Protein AF-A0A0S7ZHI6-F1 (afdb_monomer_lite)

Foldseek 3Di:
DDPVVVVVVVLVVLVVVVCVQLQVLQVQLKAWDPCVVVVVVVVVVVVCVVVVPPPPVRDDPPDPPDDDPPPAPKDKTKIWGWDDDPNDIDIDIFIWIARPVLLATDPVRGDCPLQNNPPPPPVVVCCVCPPPVNCVVCVVVVVVVVVVQVVVCVVLLFHSSLVSNLVSCVVVDDPVVSVSSSSRRNSHSVVLVVLQDDDDLVRLLVVAQAWEKEKEWEPDPVLCVPPVQNPWTKIKIFTDPPPDTQKIWIDTDQPWTWIDGRNDIDTDPSRVVSVPHHNHYDYDYDDPPPPPDDDDDD

Radius of gyration: 25.83 Å; chains: 1; bounding box: 66×53×63 Å

pLDDT: mean 74.52, std 17.71, range [29.28, 96.75]

Secondary structure (DSSP, 8-state):
--HHHHHHHHHHHHHHHHHHHH-HHHHTT-EE-TTHHHHHHHHHHHHHHHHHTS-GGGS--------------EEEEEEEEEEEETTEEEEEEEEEEEETTTTEEETTTS-GGGGTS-----HHHHHHHHSHHHHHHHHHHHHHHHHHHHHHHHHHTS-HHHHHHHHHHGGGS-HHHHHHHHHHHHHHHHHHHHHT----HHHHHHHHTTSEEEEEEE--TTGGG-TTSTT---EEEEEEETTEEEEEEEE-TTS-EEEEETTEEEETHHHHHHHT--SEEEEEEE------------

Structure (mmCIF, N/CA/C/O backbone):
data_AF-A0A0S7ZHI6-F1
#
_entry.id   AF-A0A0S7ZHI6-F1
#
loop_
_atom_site.group_PDB
_atom_site.id
_atom_site.type_symbol
_atom_site.label_atom_id
_atom_site.label_alt_id
_atom_site.label_comp_id
_atom_site.label_asym_id
_atom_site.label_entity_id
_atom_site.label_seq_id
_atom_site.pdbx_PDB_ins_code
_atom_site.Cartn_x
_atom_site.Cartn_y
_atom_site.Cartn_z
_atom_site.occupancy
_atom_site.B_iso_or_equiv
_atom_site.auth_seq_id
_atom_site.auth_comp_id
_atom_site.auth_asym_id
_atom_site.auth_atom_id
_atom_site.pdbx_PDB_model_num
ATOM 1 N N . MET A 1 1 ? 14.764 36.271 24.221 1.00 55.31 1 MET A N 1
ATOM 2 C CA . MET A 1 1 ? 15.182 34.875 23.950 1.00 55.31 1 MET A CA 1
ATOM 3 C C . MET A 1 1 ? 16.578 34.912 23.340 1.00 55.31 1 MET A C 1
ATOM 5 O O . MET A 1 1 ? 16.740 35.562 22.311 1.00 55.31 1 MET A O 1
ATOM 9 N N . SER A 1 2 ? 17.581 34.323 23.998 1.00 70.06 2 SER A N 1
ATOM 10 C CA . SER A 1 2 ? 18.986 34.401 23.557 1.00 70.06 2 SER A CA 1
ATOM 11 C C . SER A 1 2 ? 19.223 33.617 22.256 1.00 70.06 2 SER A C 1
ATOM 13 O O . SER A 1 2 ? 18.450 32.722 21.909 1.00 70.06 2 SER A O 1
ATOM 15 N N . PHE A 1 3 ? 20.290 33.941 21.522 1.00 59.12 3 PHE A N 1
ATOM 16 C CA . PHE A 1 3 ? 20.676 33.250 20.281 1.00 59.12 3 PHE A CA 1
ATOM 17 C C . PHE A 1 3 ? 20.813 31.726 20.478 1.00 59.12 3 PHE A C 1
ATOM 19 O O . PHE A 1 3 ? 20.268 30.939 19.705 1.00 59.12 3 PHE A O 1
ATOM 26 N N . TRP A 1 4 ? 21.403 31.306 21.600 1.00 51.69 4 TRP A N 1
ATOM 27 C CA . TRP A 1 4 ? 21.540 29.899 21.988 1.00 51.69 4 TRP A CA 1
ATOM 28 C C . TRP A 1 4 ? 20.204 29.209 22.299 1.00 51.69 4 TRP A C 1
ATOM 30 O O . TRP A 1 4 ? 20.010 28.044 21.950 1.00 51.69 4 TRP A O 1
ATOM 40 N N . GLN A 1 5 ? 19.234 29.931 22.873 1.00 53.78 5 GLN A N 1
ATOM 41 C CA . GLN A 1 5 ? 17.878 29.405 23.069 1.00 53.78 5 GLN A CA 1
ATOM 42 C C . GLN A 1 5 ? 17.160 29.160 21.734 1.00 53.78 5 GLN A C 1
ATOM 44 O O . GLN A 1 5 ? 16.393 28.206 21.636 1.00 53.78 5 GLN A O 1
ATOM 49 N N . LYS A 1 6 ? 17.417 29.971 20.696 1.00 52.69 6 LYS A N 1
ATOM 50 C CA . LYS A 1 6 ? 16.854 29.756 19.350 1.00 52.69 6 LYS A CA 1
ATOM 51 C C . LYS A 1 6 ? 17.445 28.506 18.688 1.00 52.69 6 LYS A C 1
ATOM 53 O O . LYS A 1 6 ? 16.687 27.702 18.153 1.00 52.69 6 LYS A O 1
ATOM 58 N N . ILE A 1 7 ? 18.757 28.289 18.810 1.00 59.84 7 ILE A N 1
ATOM 59 C CA . ILE A 1 7 ? 19.445 27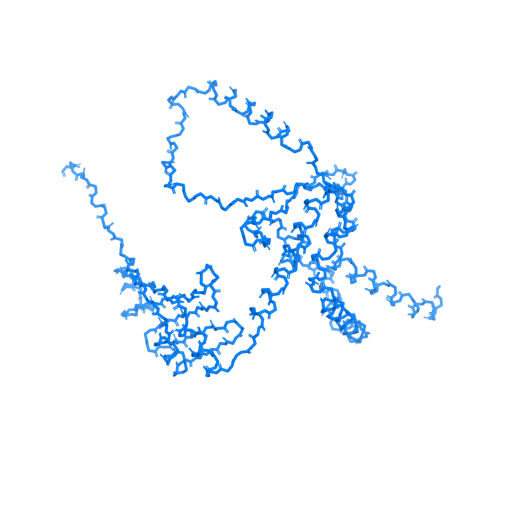.092 18.286 1.00 59.84 7 ILE A CA 1
ATOM 60 C C . ILE A 1 7 ? 18.926 25.807 18.948 1.00 59.84 7 ILE A C 1
ATOM 62 O O . ILE A 1 7 ? 18.650 24.833 18.256 1.00 59.84 7 ILE A O 1
ATOM 66 N N . LEU A 1 8 ? 18.701 25.806 20.266 1.00 58.75 8 LEU A N 1
ATOM 67 C CA . LEU A 1 8 ? 18.144 24.649 20.985 1.00 58.75 8 LEU A CA 1
ATOM 68 C C . LEU A 1 8 ? 16.646 24.410 20.707 1.00 58.75 8 LEU A C 1
ATOM 70 O O . LEU A 1 8 ? 16.141 23.302 20.907 1.00 58.75 8 LEU A O 1
ATOM 74 N N . PHE A 1 9 ? 15.917 25.431 20.248 1.00 61.00 9 PHE A N 1
ATOM 75 C CA . PHE A 1 9 ? 14.487 25.336 19.942 1.00 61.00 9 PHE A CA 1
ATOM 76 C C . PHE A 1 9 ? 14.216 24.751 18.550 1.00 61.00 9 PHE A C 1
ATOM 78 O O . PHE A 1 9 ? 13.230 24.036 18.366 1.00 61.00 9 PHE A O 1
ATOM 85 N N . ILE A 1 10 ? 15.115 24.989 17.590 1.00 62.41 10 ILE A N 1
ATOM 86 C CA . ILE A 1 10 ? 14.998 24.520 16.202 1.00 62.41 10 ILE A CA 1
ATOM 87 C C . ILE A 1 10 ? 14.842 22.984 16.120 1.00 62.41 10 ILE A C 1
ATOM 89 O O . ILE A 1 10 ? 13.844 22.541 15.550 1.00 62.41 10 ILE A O 1
ATOM 93 N N . PRO A 1 11 ? 15.681 22.142 16.764 1.00 62.28 11 PRO A N 1
ATOM 94 C CA . PRO A 1 11 ? 15.499 20.686 16.769 1.00 62.28 11 PRO A CA 1
ATOM 95 C C . PRO A 1 11 ? 14.146 20.231 17.325 1.00 62.28 11 PRO A C 1
ATOM 97 O O . PRO A 1 11 ? 13.531 19.312 16.785 1.00 62.28 11 PRO A O 1
ATOM 100 N N . ARG A 1 12 ? 13.641 20.888 18.377 1.00 62.94 12 ARG A N 1
ATOM 101 C CA . ARG A 1 12 ? 12.320 20.585 18.956 1.00 62.94 12 ARG A CA 1
ATOM 102 C C . ARG A 1 12 ? 11.182 20.927 18.001 1.00 62.94 12 ARG A C 1
ATOM 104 O O . ARG A 1 12 ? 10.218 20.169 17.918 1.00 62.94 12 ARG A O 1
ATOM 111 N N . LEU A 1 13 ? 11.298 22.036 17.277 1.00 63.06 13 LEU A N 1
ATOM 112 C CA . LEU A 1 13 ? 10.302 22.487 16.307 1.00 63.06 13 LEU A CA 1
ATOM 113 C C . LEU A 1 13 ? 10.275 21.567 15.078 1.00 63.06 13 LEU A C 1
ATOM 115 O O . LEU A 1 13 ? 9.202 21.145 14.651 1.00 63.06 13 LEU A O 1
ATOM 119 N N . ILE A 1 14 ? 11.450 21.151 14.597 1.00 62.66 14 ILE A N 1
ATOM 120 C CA . ILE A 1 14 ? 11.610 20.166 13.517 1.00 62.66 14 ILE A CA 1
ATOM 121 C C . ILE A 1 14 ? 11.033 18.817 13.927 1.00 62.66 14 ILE A C 1
ATOM 123 O O . ILE A 1 14 ? 10.229 18.241 13.201 1.00 62.66 14 ILE A O 1
ATOM 127 N N . TRP A 1 15 ? 11.389 18.323 15.114 1.00 62.75 15 TRP A N 1
ATOM 128 C CA . TRP A 1 15 ? 10.842 17.078 15.646 1.00 62.75 15 TRP A CA 1
ATOM 129 C C . TRP A 1 15 ? 9.317 17.170 15.774 1.00 62.75 15 TRP A C 1
ATOM 131 O O . TRP A 1 15 ? 8.593 16.273 15.347 1.00 62.75 15 TRP A O 1
ATOM 141 N N . GLY A 1 16 ? 8.807 18.301 16.270 1.00 59.12 16 GLY A N 1
ATOM 142 C CA . GLY A 1 16 ? 7.381 18.614 16.314 1.00 59.12 16 GLY A CA 1
ATOM 143 C C . GLY A 1 16 ? 6.702 18.579 14.940 1.00 59.12 16 GLY A C 1
ATOM 144 O O . GLY A 1 16 ? 5.599 18.037 14.845 1.00 59.12 16 GLY A O 1
ATOM 145 N N . GLY A 1 17 ? 7.361 19.093 13.898 1.00 60.22 17 GLY A N 1
ATOM 146 C CA . GLY A 1 17 ? 6.918 19.072 12.499 1.00 60.22 17 GLY A CA 1
ATOM 147 C C . GLY A 1 17 ? 6.936 17.678 11.870 1.00 60.22 17 GLY A C 1
ATOM 148 O O . GLY A 1 17 ? 5.952 17.244 11.280 1.00 60.22 17 GLY A O 1
ATOM 149 N N . ILE A 1 18 ? 8.006 16.917 12.078 1.00 62.28 18 ILE A N 1
ATOM 150 C CA . ILE A 1 18 ? 8.127 15.537 11.591 1.00 62.28 18 ILE A CA 1
ATOM 151 C C . ILE A 1 18 ? 7.045 14.653 12.219 1.00 62.28 18 ILE A C 1
ATOM 153 O O . ILE A 1 18 ? 6.398 13.877 11.524 1.00 62.28 18 ILE A O 1
ATOM 157 N N . HIS A 1 19 ? 6.755 14.826 13.510 1.00 60.44 19 HIS A N 1
ATOM 158 C CA . HIS A 1 19 ? 5.651 14.123 14.174 1.00 60.44 19 HIS A CA 1
ATOM 159 C C . HIS A 1 19 ? 4.258 14.602 13.743 1.00 60.44 19 HIS A C 1
ATOM 161 O O . HIS A 1 19 ? 3.295 13.871 13.954 1.00 60.44 19 HIS A O 1
ATOM 167 N N . LEU A 1 20 ? 4.107 15.813 13.188 1.00 57.88 20 LEU A N 1
ATOM 168 C CA . LEU A 1 20 ? 2.847 16.236 12.549 1.00 57.88 20 LEU A CA 1
ATOM 169 C C . LEU A 1 20 ? 2.616 15.472 11.245 1.00 57.88 20 LEU A C 1
ATOM 171 O O . LEU A 1 20 ? 1.476 15.170 10.912 1.00 57.88 20 LEU A O 1
ATOM 175 N N . TRP A 1 21 ? 3.699 15.157 10.538 1.00 59.25 21 TRP A N 1
ATOM 176 C CA . TRP A 1 21 ? 3.658 14.497 9.240 1.00 59.25 21 TRP A CA 1
ATOM 177 C C . TRP A 1 21 ? 3.576 12.970 9.360 1.00 59.25 21 TRP A C 1
ATOM 179 O O . TRP A 1 21 ? 2.796 12.327 8.668 1.00 59.25 21 TRP A O 1
ATOM 189 N N . VAL A 1 22 ? 4.327 12.385 10.297 1.00 58.28 22 VAL A N 1
ATOM 190 C CA . VAL A 1 22 ? 4.407 10.930 10.498 1.00 58.28 22 VAL A CA 1
ATOM 191 C C . VAL A 1 22 ? 3.284 10.386 11.389 1.00 58.28 22 VAL A C 1
ATOM 193 O O . VAL A 1 22 ? 2.819 9.271 11.165 1.00 58.28 22 VAL A O 1
ATOM 196 N N . ASP A 1 23 ? 2.836 11.160 12.383 1.00 63.19 23 ASP A N 1
ATOM 197 C CA . ASP A 1 23 ? 1.967 10.690 13.473 1.00 63.19 23 ASP A CA 1
ATOM 198 C C . ASP A 1 23 ? 0.548 11.342 13.531 1.00 63.19 23 ASP A C 1
ATOM 200 O O . ASP A 1 23 ? 0.028 11.524 14.643 1.00 63.19 23 ASP A O 1
ATOM 204 N N . PRO A 1 24 ? -0.138 11.703 12.410 1.00 63.91 24 PRO A N 1
ATOM 205 C CA . PRO A 1 24 ? -1.510 12.223 12.482 1.00 63.91 24 PRO A CA 1
ATOM 206 C C . PRO A 1 24 ? -2.468 11.332 13.298 1.00 63.91 24 PRO A C 1
ATOM 208 O O . PRO A 1 24 ? -3.132 11.866 14.191 1.00 63.91 24 PRO A O 1
ATOM 211 N N . PRO A 1 25 ? -2.499 9.991 13.121 1.00 61.28 25 PRO A N 1
ATOM 212 C CA . PRO A 1 25 ? -3.401 9.109 13.871 1.00 61.28 25 PRO A CA 1
ATOM 213 C C . PRO A 1 25 ? -3.260 9.224 15.397 1.00 61.28 25 PRO A C 1
ATOM 215 O O . PRO A 1 25 ? -4.249 9.245 16.134 1.00 61.28 25 PRO A O 1
ATOM 218 N N . ARG A 1 26 ? -2.023 9.355 15.891 1.00 59.94 26 ARG A N 1
ATOM 219 C CA . ARG A 1 26 ? -1.733 9.451 17.326 1.00 59.94 26 ARG A CA 1
ATOM 220 C C . ARG A 1 26 ? -2.093 10.821 17.899 1.00 59.94 26 ARG A C 1
ATOM 222 O O . ARG A 1 26 ? -2.535 10.911 19.045 1.00 59.94 26 ARG A O 1
ATOM 229 N N . ARG A 1 27 ? -1.928 11.890 17.115 1.00 66.69 27 ARG A N 1
ATOM 230 C CA . ARG A 1 27 ? -2.265 13.264 17.528 1.00 66.69 27 ARG A CA 1
ATOM 231 C C . ARG A 1 27 ? -3.760 13.538 17.502 1.00 66.69 27 ARG A C 1
ATOM 233 O O . ARG A 1 27 ? -4.258 14.238 18.380 1.00 66.69 27 ARG A O 1
ATOM 240 N N . LEU A 1 28 ? -4.467 12.953 16.541 1.00 71.44 28 LEU A N 1
ATOM 241 C CA . LEU A 1 28 ? -5.911 13.115 16.380 1.00 71.44 28 LEU A CA 1
ATOM 242 C C . LEU A 1 28 ? -6.720 12.349 17.439 1.00 71.44 28 LEU A C 1
ATOM 244 O O . LEU A 1 28 ? -7.937 12.502 17.493 1.00 71.44 28 LEU A O 1
ATOM 248 N N . ARG A 1 29 ? -6.052 11.585 18.323 1.00 76.38 29 ARG A N 1
ATOM 249 C CA . ARG A 1 29 ? -6.675 10.795 19.400 1.00 76.38 29 ARG A CA 1
ATOM 250 C C . ARG A 1 29 ? -7.825 9.944 18.860 1.00 76.38 29 ARG A C 1
ATOM 252 O O . ARG A 1 29 ? -8.939 10.012 19.380 1.00 76.38 29 ARG A O 1
ATOM 259 N N . LEU A 1 30 ? -7.536 9.182 17.803 1.00 83.38 30 LEU A N 1
ATOM 260 C CA . LEU A 1 30 ? -8.514 8.300 17.175 1.00 83.38 30 LEU A CA 1
ATOM 261 C C . LEU A 1 30 ? -9.156 7.381 18.214 1.00 83.38 30 LEU A C 1
ATOM 263 O O . LEU A 1 30 ? -8.470 6.807 19.067 1.00 83.38 30 LEU A O 1
ATOM 267 N N . LYS A 1 31 ? -10.477 7.250 18.126 1.00 87.50 31 LYS A N 1
ATOM 268 C CA . LYS A 1 31 ? -11.267 6.367 18.976 1.00 87.50 31 LYS A CA 1
ATOM 269 C C . LYS A 1 31 ? -11.971 5.314 18.147 1.00 87.50 31 LYS A C 1
ATOM 271 O O . LYS A 1 31 ? -12.582 5.671 17.147 1.00 87.50 31 LYS A O 1
ATOM 276 N N . VAL A 1 32 ? -11.905 4.059 18.579 1.00 86.25 32 VAL A N 1
ATOM 277 C CA . VAL A 1 32 ? -12.695 2.985 17.966 1.00 86.25 32 VAL A CA 1
ATOM 278 C C . VAL A 1 32 ? -14.168 3.233 18.262 1.00 86.25 32 VAL A C 1
ATOM 280 O O . VAL A 1 32 ? -14.548 3.587 19.379 1.00 86.25 32 VAL A O 1
ATOM 283 N N . ASP A 1 33 ? -14.991 3.102 17.234 1.00 87.44 33 ASP A N 1
ATOM 284 C CA . ASP A 1 33 ? -16.422 3.324 17.312 1.00 87.44 33 ASP A CA 1
ATOM 285 C C . ASP A 1 33 ? -17.180 2.009 17.460 1.00 87.44 33 ASP A C 1
ATOM 287 O O . ASP A 1 33 ? -17.609 1.398 16.484 1.00 87.44 33 ASP A O 1
ATOM 291 N N . HIS A 1 34 ? -17.348 1.573 18.705 1.00 84.06 34 HIS A N 1
ATOM 292 C CA . HIS A 1 34 ? -18.025 0.312 19.018 1.00 84.06 34 HIS A CA 1
ATOM 293 C C . HIS A 1 34 ? -19.534 0.329 18.731 1.00 84.06 34 HIS A C 1
ATOM 295 O O . HIS A 1 34 ? -20.149 -0.728 18.625 1.00 84.06 34 HIS A O 1
ATOM 301 N N . ASP A 1 35 ? -20.133 1.513 18.591 1.00 83.56 35 ASP A N 1
ATOM 302 C CA . ASP A 1 35 ? -21.566 1.671 18.328 1.00 83.56 35 ASP A CA 1
ATOM 303 C C . ASP A 1 35 ? -21.862 1.979 16.856 1.00 83.56 35 ASP A C 1
ATOM 305 O O . ASP A 1 35 ? -23.008 2.282 16.511 1.00 83.56 35 ASP A O 1
ATOM 309 N N . TRP A 1 36 ? -20.849 1.920 15.984 1.00 81.88 36 TRP A N 1
ATOM 310 C CA . TRP A 1 36 ? -21.008 2.221 14.565 1.00 81.88 36 TRP A CA 1
ATOM 311 C C . TRP A 1 36 ? -22.098 1.367 13.919 1.00 81.88 36 TRP A C 1
ATOM 313 O O . TRP A 1 36 ? -23.045 1.914 13.356 1.00 81.88 36 TRP A O 1
ATOM 323 N N . ASP A 1 37 ? -22.028 0.047 14.089 1.00 76.19 37 ASP A N 1
ATOM 324 C CA . ASP A 1 37 ? -22.982 -0.884 13.481 1.00 76.19 37 ASP A CA 1
ATOM 325 C C . ASP A 1 37 ? -24.409 -0.650 13.987 1.00 76.19 37 ASP A C 1
ATOM 327 O O . ASP A 1 37 ? -25.361 -0.650 13.207 1.00 76.19 37 ASP A O 1
ATOM 331 N N . LYS A 1 38 ? -24.565 -0.347 15.283 1.00 82.75 38 LYS A N 1
ATOM 332 C CA . LYS A 1 38 ? -25.871 -0.022 15.875 1.00 82.75 38 LYS A CA 1
ATOM 333 C C . LYS A 1 38 ? -26.456 1.262 15.295 1.00 82.75 38 LYS A C 1
ATOM 335 O O . LYS A 1 38 ? -27.664 1.330 15.079 1.00 82.75 38 LYS A O 1
ATOM 340 N N . ARG A 1 39 ? -25.634 2.292 15.068 1.00 81.94 39 ARG A N 1
ATOM 341 C CA . ARG A 1 39 ? -26.103 3.550 14.468 1.00 81.94 39 ARG A CA 1
ATOM 342 C C . ARG A 1 39 ? -26.423 3.381 12.992 1.00 81.94 39 ARG A C 1
ATOM 344 O O . ARG A 1 39 ? -27.505 3.781 12.585 1.00 81.94 39 ARG A O 1
ATOM 351 N N . ARG A 1 40 ? -25.564 2.698 12.236 1.00 79.44 40 ARG A N 1
ATOM 352 C CA . ARG A 1 40 ? -25.804 2.399 10.821 1.00 79.44 40 ARG A CA 1
ATOM 353 C C . ARG A 1 40 ? -27.098 1.609 10.621 1.00 79.44 40 ARG A C 1
ATOM 355 O O . ARG A 1 40 ? -27.877 1.941 9.739 1.00 79.44 40 ARG A O 1
ATOM 362 N N . ALA A 1 41 ? -27.362 0.616 11.472 1.00 76.38 41 ALA A N 1
ATOM 363 C CA . ALA A 1 41 ? -28.608 -0.147 11.433 1.00 76.38 41 ALA A CA 1
ATOM 364 C C . ALA A 1 41 ? -29.844 0.732 11.697 1.00 76.38 41 ALA A C 1
ATOM 366 O O . ALA A 1 41 ? -30.867 0.569 11.037 1.00 76.38 41 ALA A O 1
ATOM 367 N N . ARG A 1 42 ? -29.753 1.691 12.631 1.00 82.94 42 ARG A N 1
ATOM 368 C CA . ARG A 1 42 ? -30.835 2.656 12.894 1.00 82.94 42 ARG A CA 1
ATOM 369 C C . ARG A 1 42 ? -31.056 3.597 11.714 1.00 82.94 42 ARG A C 1
ATOM 371 O O . ARG A 1 42 ? -32.194 3.753 11.294 1.00 82.94 42 ARG A O 1
ATOM 378 N N . GLU A 1 43 ? -29.987 4.172 11.170 1.00 79.19 43 GLU A N 1
ATOM 379 C CA . GLU A 1 43 ? -30.044 5.070 10.010 1.00 79.19 43 GLU A CA 1
ATOM 380 C C . GLU A 1 43 ? -30.609 4.361 8.778 1.00 79.19 43 GLU A C 1
ATOM 382 O O . GLU A 1 43 ? -31.429 4.923 8.060 1.00 79.19 43 GLU A O 1
ATOM 387 N N . GLN A 1 44 ? -30.218 3.105 8.551 1.00 77.12 44 GLN A N 1
ATOM 388 C CA . GLN A 1 44 ? -30.741 2.311 7.448 1.00 77.12 44 GLN A CA 1
ATOM 389 C C . GLN A 1 44 ? -32.226 1.981 7.646 1.00 77.12 44 GLN A C 1
ATOM 391 O O . GLN A 1 44 ? -33.010 2.184 6.724 1.00 77.12 44 GLN A O 1
ATOM 396 N N . ALA A 1 45 ? -32.639 1.572 8.849 1.00 78.06 45 ALA A N 1
ATOM 397 C CA . ALA A 1 45 ? -34.051 1.347 9.161 1.00 78.06 45 ALA A CA 1
ATOM 398 C C . ALA A 1 45 ? -34.892 2.633 9.034 1.00 78.06 45 ALA A C 1
ATOM 400 O O . ALA A 1 45 ? -36.052 2.589 8.628 1.00 78.06 45 ALA A O 1
ATOM 401 N N . GLU A 1 46 ? -34.322 3.792 9.365 1.00 78.88 46 GLU A N 1
ATOM 402 C CA . GLU A 1 46 ? -34.966 5.095 9.192 1.00 78.88 46 GLU A CA 1
ATOM 403 C C . GLU A 1 46 ? -35.0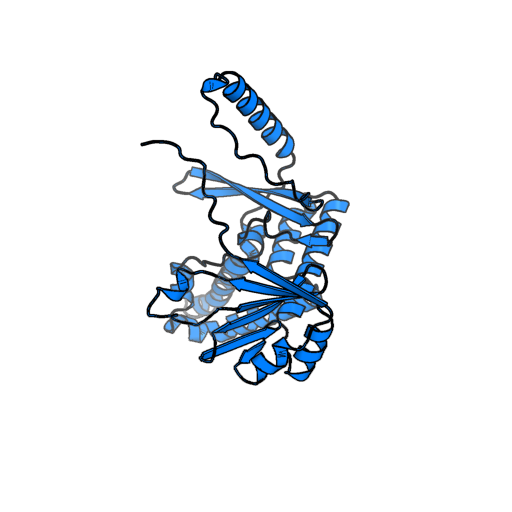69 5.484 7.710 1.00 78.88 46 GLU A C 1
ATOM 405 O O . GLU A 1 46 ? -36.149 5.856 7.255 1.00 78.88 46 GLU A O 1
ATOM 410 N N . MET A 1 47 ? -34.005 5.302 6.921 1.00 71.62 47 MET A N 1
ATOM 411 C CA . MET A 1 47 ? -34.049 5.495 5.467 1.00 71.62 47 MET A CA 1
ATOM 412 C C . MET A 1 47 ? -35.041 4.549 4.790 1.00 71.62 47 MET A C 1
ATOM 414 O O . MET A 1 47 ? -35.751 4.971 3.881 1.00 71.62 47 MET A O 1
ATOM 418 N N . GLU A 1 48 ? -35.129 3.292 5.220 1.00 75.75 48 GLU A N 1
ATOM 419 C CA . GLU A 1 48 ? -36.103 2.318 4.717 1.00 75.75 48 GLU A CA 1
ATOM 420 C C . GLU A 1 48 ? -37.540 2.721 5.069 1.00 75.75 48 GLU A C 1
ATOM 422 O O . GLU A 1 48 ? -38.434 2.584 4.235 1.00 75.75 48 GLU A O 1
ATOM 427 N N . ARG A 1 49 ? -37.777 3.311 6.249 1.00 74.44 49 ARG A N 1
ATOM 428 C CA . ARG A 1 49 ? -39.078 3.910 6.593 1.00 74.44 49 ARG A CA 1
ATOM 429 C C . ARG A 1 49 ? -39.408 5.109 5.702 1.00 74.44 49 ARG A C 1
ATOM 431 O O . ARG A 1 49 ? -40.520 5.186 5.189 1.00 74.44 49 ARG A O 1
ATOM 438 N N . VAL A 1 50 ? -38.448 6.008 5.479 1.00 70.38 50 VAL A N 1
ATOM 439 C CA . VAL A 1 50 ? -38.623 7.215 4.647 1.00 70.38 50 VAL A CA 1
ATOM 440 C C . VAL A 1 50 ? -38.768 6.876 3.159 1.00 70.38 50 VAL A C 1
ATOM 442 O O . VAL A 1 50 ? -39.521 7.521 2.443 1.00 70.38 50 VAL A O 1
ATOM 445 N N . THR A 1 51 ? -38.084 5.850 2.657 1.00 60.47 51 THR A N 1
ATOM 446 C CA . THR A 1 51 ? -38.242 5.380 1.268 1.00 60.47 51 THR A CA 1
ATOM 447 C C . THR A 1 51 ? -39.464 4.475 1.103 1.00 60.47 51 THR A C 1
ATOM 449 O O . THR A 1 51 ? -40.064 4.433 0.026 1.00 60.47 51 THR A O 1
ATOM 452 N N . GLY A 1 52 ? -39.886 3.796 2.171 1.00 59.06 52 GLY A N 1
ATOM 453 C CA . GLY A 1 52 ? -41.133 3.041 2.276 1.00 59.06 52 GLY A CA 1
ATOM 454 C C . GLY A 1 52 ? -42.384 3.892 2.049 1.00 59.06 52 GLY A C 1
ATOM 455 O O . GLY A 1 52 ? -43.345 3.394 1.468 1.00 59.06 52 GLY A O 1
ATOM 456 N N . THR A 1 53 ? -42.347 5.176 2.415 1.00 58.53 53 THR A N 1
ATOM 457 C CA . THR A 1 53 ? -43.430 6.146 2.176 1.00 58.53 53 THR A CA 1
ATOM 458 C C . THR A 1 53 ? -43.401 6.779 0.780 1.00 58.53 53 THR A C 1
ATOM 460 O O . THR A 1 53 ? -44.367 7.435 0.393 1.00 58.53 53 THR A O 1
ATOM 463 N N . VAL A 1 54 ? -42.346 6.556 -0.016 1.00 56.72 54 VAL A N 1
ATOM 464 C CA . VAL A 1 54 ? -42.275 7.014 -1.413 1.00 56.72 54 VAL A CA 1
ATOM 465 C C . VAL A 1 54 ? -43.025 6.021 -2.314 1.00 56.72 54 VAL A C 1
ATOM 467 O O . VAL A 1 54 ? -42.646 4.839 -2.346 1.00 56.72 54 VAL A O 1
ATOM 470 N N . PRO A 1 55 ? -44.051 6.467 -3.075 1.00 57.72 55 PRO A N 1
ATOM 471 C CA . PRO A 1 55 ? -44.809 5.612 -3.981 1.00 57.72 55 PRO A CA 1
ATOM 472 C C . PRO A 1 55 ? -43.882 4.849 -4.926 1.00 57.72 55 PRO A C 1
ATOM 474 O O . PRO A 1 55 ? -42.912 5.401 -5.445 1.00 57.72 55 PRO A O 1
ATOM 477 N N . ARG A 1 56 ? -44.195 3.577 -5.192 1.00 57.94 56 ARG A N 1
ATOM 478 C CA . ARG A 1 56 ? -43.397 2.698 -6.068 1.00 57.94 56 ARG A CA 1
ATOM 479 C C . ARG A 1 56 ? -43.140 3.307 -7.458 1.00 57.94 56 ARG A C 1
ATOM 481 O O . ARG A 1 56 ? -42.096 3.038 -8.035 1.00 57.94 56 ARG A O 1
ATOM 488 N N . SER A 1 57 ? -44.057 4.147 -7.944 1.00 56.84 57 SER A N 1
ATOM 489 C CA . SER A 1 57 ? -43.976 4.894 -9.208 1.00 56.84 57 SER A CA 1
ATOM 490 C C . SER A 1 57 ? -42.988 6.070 -9.201 1.00 56.84 57 SER A C 1
ATOM 492 O O . SER A 1 57 ? -42.553 6.491 -10.265 1.00 56.84 57 SER A O 1
ATOM 494 N N . ALA A 1 58 ? -42.616 6.588 -8.026 1.00 56.62 58 ALA A N 1
ATOM 495 C CA . ALA A 1 58 ? -41.642 7.671 -7.856 1.00 56.62 58 ALA A CA 1
ATOM 496 C C . ALA A 1 58 ? -40.229 7.158 -7.517 1.00 56.62 58 ALA A C 1
ATOM 498 O O . ALA A 1 58 ? -39.288 7.942 -7.389 1.00 56.62 58 ALA A O 1
ATOM 499 N N . ARG A 1 59 ? -40.054 5.838 -7.365 1.00 53.19 59 ARG A N 1
ATOM 500 C CA . ARG A 1 59 ? -38.737 5.229 -7.160 1.00 53.19 59 ARG A CA 1
ATOM 501 C C . ARG A 1 59 ? -38.037 5.124 -8.508 1.00 53.19 59 ARG A C 1
ATOM 503 O O . ARG A 1 59 ? -38.520 4.433 -9.400 1.00 53.19 59 ARG A O 1
ATOM 510 N N . ALA A 1 60 ? -36.893 5.792 -8.646 1.00 52.94 60 ALA A N 1
ATOM 511 C CA . ALA A 1 60 ? -36.049 5.630 -9.822 1.00 52.94 60 ALA A CA 1
ATOM 512 C C . ALA A 1 60 ? -35.768 4.130 -10.038 1.00 52.94 60 ALA A C 1
ATOM 514 O O . ALA A 1 60 ? -35.417 3.449 -9.066 1.00 52.94 60 ALA A O 1
ATOM 515 N N . PRO A 1 61 ? -35.927 3.594 -11.263 1.00 54.38 61 PRO A N 1
ATOM 516 C CA . PRO A 1 61 ? -35.584 2.211 -11.544 1.00 54.38 61 PRO A CA 1
ATOM 517 C C . PRO A 1 61 ? -34.103 2.024 -11.220 1.00 54.38 61 PRO A C 1
ATOM 519 O O . PRO A 1 61 ? -33.222 2.577 -11.882 1.00 54.38 61 PRO A O 1
ATOM 522 N N . GLY A 1 62 ? -33.831 1.296 -10.137 1.00 48.88 62 GLY A N 1
ATOM 523 C CA . GLY A 1 62 ? -32.472 0.971 -9.742 1.00 48.88 62 GLY A CA 1
ATOM 524 C C . GLY A 1 62 ? -31.808 0.231 -10.893 1.00 48.88 62 GLY A C 1
ATOM 525 O O . GLY A 1 62 ? -32.366 -0.737 -11.410 1.00 48.88 62 GLY A O 1
ATOM 526 N N . ARG A 1 63 ? -30.624 0.691 -11.315 1.00 42.81 63 ARG A N 1
ATOM 527 C CA . ARG A 1 63 ? -29.765 -0.085 -12.218 1.00 42.81 63 ARG A CA 1
ATOM 528 C C . ARG A 1 63 ? -29.683 -1.500 -11.658 1.00 42.81 63 ARG A C 1
ATOM 530 O O . ARG A 1 63 ? -29.291 -1.653 -10.502 1.00 42.81 63 ARG A O 1
ATOM 537 N N . SER A 1 64 ? -30.043 -2.502 -12.465 1.00 43.19 64 SER A N 1
ATOM 538 C CA . SER A 1 64 ? -29.839 -3.907 -12.117 1.00 43.19 64 SER A CA 1
ATOM 539 C C . SER A 1 64 ? -28.407 -4.044 -11.614 1.00 43.19 64 SER A C 1
ATOM 541 O O . SER A 1 64 ? -27.465 -3.749 -12.361 1.00 43.19 64 SER A O 1
ATOM 543 N N . ALA A 1 65 ? -28.247 -4.386 -10.336 1.00 42.66 65 ALA A N 1
ATOM 544 C CA . ALA A 1 65 ? -26.935 -4.584 -9.756 1.00 42.66 65 ALA A CA 1
ATOM 545 C C . ALA A 1 65 ? -26.209 -5.596 -10.647 1.00 42.66 65 ALA A C 1
ATOM 547 O O . ALA A 1 65 ? -26.706 -6.704 -10.861 1.00 42.66 65 ALA A O 1
ATOM 548 N N . ARG A 1 66 ? -25.080 -5.187 -11.245 1.00 40.09 66 ARG A N 1
ATOM 549 C CA . ARG A 1 66 ? -24.172 -6.134 -11.904 1.00 40.09 66 ARG A CA 1
ATOM 550 C C . ARG A 1 66 ? -23.947 -7.289 -10.933 1.00 40.09 66 ARG A C 1
ATOM 552 O O . ARG A 1 66 ? -23.836 -7.026 -9.735 1.00 40.09 66 ARG A O 1
ATOM 559 N N . ALA A 1 67 ? -23.914 -8.517 -11.459 1.00 40.53 67 ALA A N 1
ATOM 560 C CA . ALA A 1 67 ? -23.663 -9.732 -10.690 1.00 40.53 67 ALA A CA 1
ATOM 561 C C . ALA A 1 67 ? -22.629 -9.439 -9.601 1.00 40.53 67 ALA A C 1
ATOM 563 O O . ALA A 1 67 ? -21.540 -8.943 -9.901 1.00 40.53 67 ALA A O 1
ATOM 564 N N . ALA A 1 68 ? -23.041 -9.622 -8.347 1.00 40.03 68 ALA A N 1
ATOM 565 C CA . ALA A 1 68 ? -22.249 -9.242 -7.197 1.00 40.03 68 ALA A CA 1
ATOM 566 C C . ALA A 1 68 ? -20.934 -10.024 -7.246 1.00 40.03 68 ALA A C 1
ATOM 568 O O . ALA A 1 68 ? -20.911 -11.216 -6.946 1.00 40.03 68 ALA A O 1
ATOM 569 N N . HIS A 1 69 ? -19.834 -9.363 -7.618 1.00 49.03 69 HIS A N 1
ATOM 570 C CA . HIS A 1 69 ? -18.548 -9.787 -7.091 1.00 49.03 69 HIS A CA 1
ATOM 571 C C . HIS A 1 69 ? -18.724 -9.764 -5.581 1.00 49.03 69 HIS A C 1
ATOM 573 O O . HIS A 1 69 ? -18.996 -8.703 -5.016 1.00 49.03 69 HIS A O 1
ATOM 579 N N . GLN A 1 70 ? -18.698 -10.945 -4.962 1.00 53.22 70 GLN A N 1
ATOM 580 C CA . GLN A 1 70 ? -18.710 -11.029 -3.515 1.00 53.22 70 GLN A CA 1
ATOM 581 C C . GLN A 1 70 ? -17.478 -10.248 -3.059 1.00 53.22 70 GLN A C 1
ATOM 583 O O . GLN A 1 70 ? -16.369 -10.606 -3.464 1.00 53.22 70 GLN A O 1
ATOM 588 N N . PRO A 1 71 ? -17.653 -9.124 -2.340 1.00 58.91 71 PRO A N 1
ATOM 589 C CA . PRO A 1 71 ? -16.504 -8.434 -1.792 1.00 58.91 71 PRO A CA 1
ATOM 590 C C . PRO A 1 71 ? -15.751 -9.434 -0.905 1.00 58.91 71 PRO A C 1
ATOM 592 O O . PRO A 1 71 ? -16.402 -10.289 -0.291 1.00 58.91 71 PRO A O 1
ATOM 595 N N . PRO A 1 72 ? -14.411 -9.358 -0.844 1.00 64.88 72 PRO A N 1
ATOM 596 C CA . PRO A 1 72 ? -13.642 -10.224 0.039 1.00 64.88 72 PRO A CA 1
ATOM 597 C C . PRO A 1 72 ? -14.191 -10.125 1.471 1.00 64.88 72 PRO A C 1
ATOM 599 O O . PRO A 1 72 ? -14.795 -9.109 1.836 1.00 64.88 72 PRO A O 1
ATOM 602 N N . PRO A 1 73 ? -14.024 -11.155 2.312 1.00 79.12 73 PRO A N 1
ATOM 603 C CA . PRO A 1 73 ? -14.444 -11.071 3.701 1.00 79.12 73 PRO A CA 1
ATOM 604 C C . PRO A 1 73 ? -13.621 -9.982 4.405 1.00 79.12 73 PRO A C 1
ATOM 606 O O . PRO A 1 73 ? -12.444 -10.161 4.714 1.00 79.12 73 PRO A O 1
ATOM 609 N N . LEU A 1 74 ? -14.243 -8.824 4.638 1.00 83.62 74 LEU A N 1
ATOM 610 C CA . LEU A 1 74 ? -13.597 -7.657 5.234 1.00 83.62 74 LEU A CA 1
ATOM 611 C C . LEU A 1 74 ? -13.928 -7.528 6.720 1.00 83.62 74 LEU A C 1
ATOM 613 O O . LEU A 1 74 ? -15.091 -7.542 7.129 1.00 83.62 74 LEU A O 1
ATOM 617 N N . LYS A 1 75 ? -12.903 -7.274 7.535 1.00 87.31 75 LYS A N 1
ATOM 618 C CA . LYS A 1 75 ? -13.062 -6.757 8.896 1.00 87.31 75 LYS A CA 1
ATOM 619 C C . LYS A 1 75 ? -12.894 -5.243 8.884 1.00 87.31 75 LYS A C 1
ATOM 621 O O . LYS A 1 75 ? -11.794 -4.736 8.672 1.00 87.31 75 LYS A O 1
ATOM 626 N N . HIS A 1 76 ? -13.976 -4.524 9.162 1.00 87.94 76 HIS A N 1
ATOM 627 C CA . HIS A 1 76 ? -13.946 -3.071 9.310 1.00 87.94 76 HIS A CA 1
ATOM 628 C C . HIS A 1 76 ? -13.717 -2.668 10.768 1.00 87.94 76 HIS A C 1
ATOM 630 O O . HIS A 1 76 ? -14.376 -3.154 11.686 1.00 87.94 76 HIS A O 1
ATOM 636 N N . VAL A 1 77 ? -12.791 -1.736 10.970 1.00 87.56 77 VAL A N 1
ATOM 637 C CA . VAL A 1 77 ? -12.581 -1.021 12.227 1.00 87.56 77 VAL A CA 1
ATOM 638 C C . VAL A 1 77 ? -12.943 0.437 11.984 1.00 87.56 77 VAL A C 1
ATOM 640 O O . VAL A 1 77 ? -12.220 1.164 11.298 1.00 87.56 77 VAL A O 1
ATOM 643 N N . HIS A 1 78 ? -14.074 0.862 12.540 1.00 88.81 78 HIS A N 1
ATOM 644 C CA . HIS A 1 78 ? -14.552 2.237 12.442 1.00 88.81 78 HIS A CA 1
ATOM 645 C C . HIS A 1 78 ? -13.898 3.108 13.509 1.00 88.81 78 HIS A C 1
ATOM 647 O O . HIS A 1 78 ? -13.794 2.726 14.676 1.00 88.81 78 HIS A O 1
ATOM 653 N N . LEU A 1 79 ? -13.429 4.276 13.091 1.00 87.06 79 LEU A N 1
ATOM 654 C CA . LEU A 1 79 ? -12.633 5.192 13.886 1.00 87.06 79 LEU A CA 1
ATOM 655 C C . LEU A 1 79 ? -13.228 6.596 13.815 1.00 87.06 79 LEU A C 1
ATOM 657 O O . LEU A 1 79 ? -13.552 7.099 12.743 1.00 87.06 79 LEU A O 1
ATOM 661 N N . ASN A 1 80 ? -13.265 7.274 14.955 1.00 84.94 80 ASN A N 1
ATOM 662 C CA . ASN A 1 80 ? -13.685 8.663 15.060 1.00 84.94 80 ASN A CA 1
ATOM 663 C C . ASN A 1 80 ? -12.542 9.535 15.541 1.00 84.94 80 ASN A C 1
ATOM 665 O O . ASN A 1 80 ? -11.776 9.148 16.430 1.00 84.94 80 ASN A O 1
ATOM 669 N N . HIS A 1 81 ? -12.509 10.772 15.063 1.00 81.00 81 HIS A N 1
ATOM 670 C CA . HIS A 1 81 ? -11.755 11.822 15.727 1.00 81.00 81 HIS A CA 1
ATOM 671 C C . HIS A 1 81 ? -12.536 13.128 15.796 1.00 81.00 81 HIS A C 1
ATOM 673 O O . HIS A 1 81 ? -13.454 13.388 15.018 1.00 81.00 81 HIS A O 1
ATOM 679 N N . TRP A 1 82 ? -12.149 13.954 16.765 1.00 77.06 82 TRP A N 1
ATOM 680 C CA . TRP A 1 82 ? -12.725 15.272 16.980 1.00 77.06 82 TRP A CA 1
ATOM 681 C C . TRP A 1 82 ? -11.694 16.337 16.637 1.00 77.06 82 TRP A C 1
ATOM 683 O O . TRP A 1 82 ? -10.593 16.334 17.188 1.00 77.06 82 TRP A O 1
ATOM 693 N N . TYR A 1 83 ? -12.065 17.281 15.781 1.00 74.50 83 TYR A N 1
ATOM 694 C CA . TYR A 1 83 ? -11.240 18.436 15.441 1.00 74.50 83 TYR A CA 1
ATOM 695 C C . TYR A 1 83 ? -12.013 19.73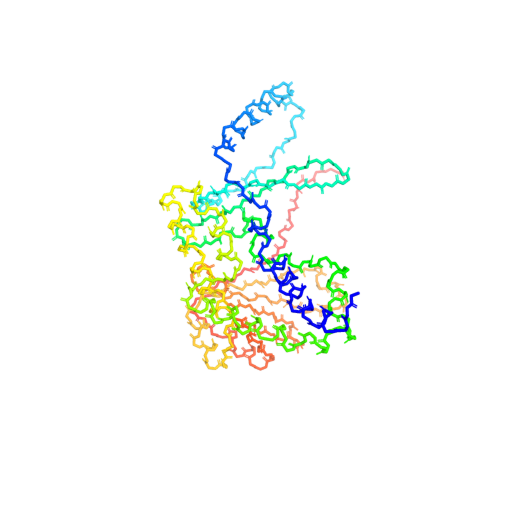2 15.681 1.00 74.50 83 TYR A C 1
ATOM 697 O O . TYR A 1 83 ? -13.242 19.747 15.722 1.00 74.50 83 TYR A O 1
ATOM 705 N N . ARG A 1 84 ? -11.298 20.839 15.900 1.00 71.81 84 ARG A N 1
ATOM 706 C CA . ARG A 1 84 ? -11.912 22.167 16.013 1.00 71.81 84 ARG A CA 1
ATOM 707 C C . ARG A 1 84 ? -11.709 22.933 14.712 1.00 71.81 84 ARG A C 1
ATOM 709 O O . ARG A 1 84 ? -10.578 23.049 14.252 1.00 71.81 84 ARG A O 1
ATOM 716 N N . ARG A 1 85 ? -12.782 23.492 14.153 1.00 68.31 85 ARG A N 1
ATOM 717 C CA . ARG A 1 85 ? -12.739 24.417 13.009 1.00 68.31 85 ARG A CA 1
ATOM 718 C C . ARG A 1 85 ? -13.624 25.614 13.340 1.00 68.31 85 ARG A C 1
ATOM 720 O O . ARG A 1 85 ? -14.776 25.433 13.715 1.00 68.31 85 ARG A O 1
ATOM 727 N N . GLY A 1 86 ? -13.065 26.825 13.290 1.00 72.62 86 GLY A N 1
ATOM 728 C CA . GLY A 1 86 ? -13.802 28.053 13.629 1.00 72.62 86 GLY A CA 1
ATOM 729 C C . GLY A 1 86 ? -14.423 28.041 15.034 1.00 72.62 86 GLY A C 1
ATOM 730 O O . GLY A 1 86 ? -15.573 28.423 15.201 1.00 72.62 86 GLY A O 1
ATOM 731 N N . GLY A 1 87 ? -13.715 27.502 16.035 1.00 72.94 87 GLY A N 1
ATOM 732 C CA . GLY A 1 87 ? -14.209 27.403 17.418 1.00 72.94 87 GLY A CA 1
ATOM 733 C C . GLY A 1 87 ? -15.218 26.275 17.687 1.00 72.94 87 GLY A C 1
ATOM 734 O O . GLY A 1 87 ? -15.427 25.924 18.847 1.00 72.94 87 GLY A O 1
ATOM 735 N N . LYS A 1 88 ? -15.779 25.633 16.653 1.00 70.31 88 LYS A N 1
ATOM 736 C CA . LYS A 1 88 ? -16.733 24.520 16.790 1.00 70.31 88 LYS A CA 1
ATOM 737 C C . LYS A 1 88 ? -16.023 23.167 16.749 1.00 70.31 88 LYS A C 1
ATOM 739 O O . LYS A 1 88 ? -15.074 22.977 15.987 1.00 70.31 88 LYS A O 1
ATOM 744 N N . LYS A 1 89 ? -16.461 22.224 17.594 1.00 75.00 89 LYS A N 1
ATOM 745 C CA . LYS A 1 89 ? -16.012 20.822 17.552 1.00 75.00 89 LYS A CA 1
ATOM 746 C C . LYS A 1 89 ? -16.760 20.097 16.435 1.00 75.00 89 LYS A C 1
ATOM 748 O O . LYS A 1 89 ? -17.982 20.031 16.461 1.00 75.00 89 LYS A O 1
ATOM 753 N N . HIS A 1 90 ? -16.011 19.528 15.507 1.00 71.38 90 HIS A N 1
ATO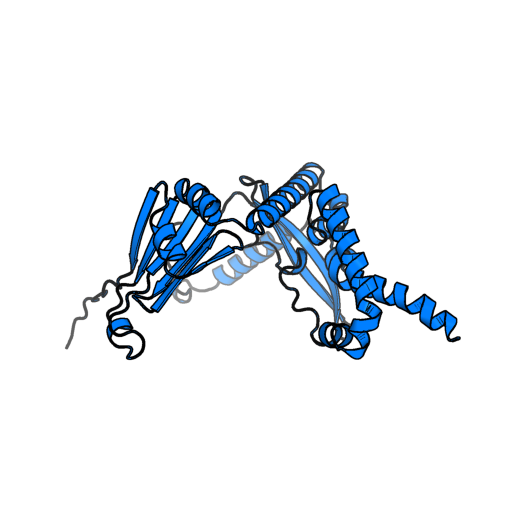M 754 C CA . HIS A 1 90 ? -16.495 18.655 14.450 1.00 71.38 90 HIS A CA 1
ATOM 755 C C . HIS A 1 90 ? -16.020 17.229 14.712 1.00 71.38 90 HIS A C 1
ATOM 757 O O . HIS A 1 90 ? -14.930 17.020 15.253 1.00 71.38 90 HIS A O 1
ATOM 763 N N . ARG A 1 91 ? -16.845 16.262 14.319 1.00 73.44 91 ARG A N 1
ATOM 764 C CA . ARG A 1 91 ? -16.513 14.840 14.292 1.00 73.44 91 ARG A CA 1
ATOM 765 C C . ARG A 1 91 ? -16.223 14.451 12.846 1.00 73.44 91 ARG A C 1
ATOM 767 O O . ARG A 1 91 ? -16.956 14.864 11.955 1.00 73.44 91 ARG A O 1
ATOM 774 N N . SER A 1 92 ? -15.158 13.692 12.623 1.00 76.56 92 SER A N 1
ATOM 775 C CA . SER A 1 92 ? -14.907 13.036 11.341 1.00 76.56 92 SER A CA 1
ATOM 776 C C . SER A 1 92 ? -14.743 11.543 11.567 1.00 76.56 92 SER A C 1
ATOM 778 O O . SER A 1 92 ? -13.984 11.109 12.444 1.00 76.56 92 SER A O 1
ATOM 780 N N . ASP A 1 93 ? -15.480 10.798 10.751 1.00 78.94 93 ASP A N 1
ATOM 781 C CA . ASP A 1 93 ? -15.507 9.346 10.747 1.00 78.94 93 ASP A CA 1
ATOM 782 C C . ASP A 1 93 ? -14.522 8.834 9.689 1.00 78.94 93 ASP A C 1
ATOM 784 O O . ASP A 1 93 ? -14.341 9.434 8.626 1.00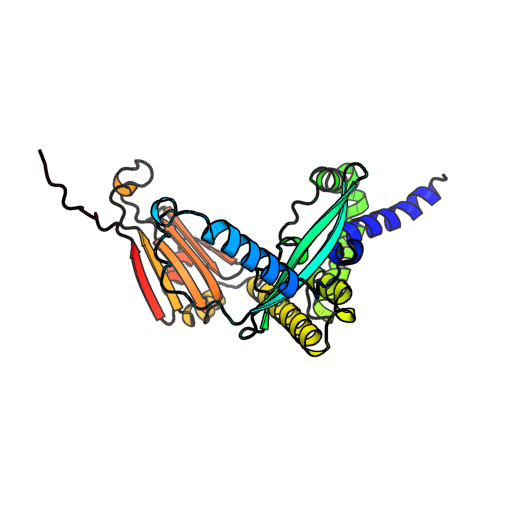 78.94 93 ASP A O 1
ATOM 788 N N . CYS A 1 94 ? -13.836 7.747 10.012 1.00 86.25 94 CYS A N 1
ATOM 789 C CA . CYS A 1 94 ? -12.881 7.076 9.142 1.00 86.25 94 CYS A CA 1
ATOM 790 C C . CYS A 1 94 ? -12.874 5.574 9.438 1.00 86.25 94 CYS A C 1
ATOM 792 O O . CYS A 1 94 ? -13.413 5.120 10.447 1.00 86.25 94 CYS A O 1
ATOM 794 N N . SER A 1 95 ? -12.287 4.782 8.551 1.00 89.44 95 SER A N 1
ATOM 795 C CA . SER A 1 95 ? -12.286 3.324 8.670 1.00 89.44 95 SER A CA 1
ATOM 796 C C . SER A 1 95 ? -10.956 2.730 8.252 1.00 89.44 95 SER A C 1
ATOM 798 O O . SER A 1 95 ? -10.257 3.267 7.393 1.00 89.44 95 SER A O 1
ATOM 800 N N . VAL A 1 96 ? -10.634 1.594 8.861 1.00 90.69 96 VAL A N 1
ATOM 801 C CA . VAL A 1 96 ? -9.593 0.672 8.412 1.00 90.69 96 VAL A CA 1
ATOM 802 C C . VAL A 1 96 ? -10.286 -0.628 8.053 1.00 90.69 96 VAL A C 1
ATOM 804 O O . VAL A 1 96 ? -11.027 -1.167 8.873 1.00 90.69 96 VAL A O 1
ATOM 807 N N . ALA A 1 97 ? -10.072 -1.111 6.838 1.00 91.25 97 ALA A N 1
ATOM 808 C CA . ALA A 1 97 ? -10.585 -2.392 6.385 1.00 91.25 97 ALA A CA 1
ATOM 809 C C . ALA A 1 97 ? -9.431 -3.386 6.259 1.00 91.25 97 ALA A C 1
ATOM 811 O O . ALA A 1 97 ? -8.382 -3.067 5.698 1.00 91.25 97 ALA A O 1
ATOM 812 N N . ILE A 1 98 ? -9.628 -4.577 6.811 1.00 91.88 98 ILE A N 1
ATOM 813 C CA . ILE A 1 98 ? -8.684 -5.687 6.736 1.00 91.88 98 ILE A CA 1
ATOM 814 C C . ILE A 1 98 ? -9.327 -6.769 5.880 1.00 91.88 98 ILE A C 1
ATOM 816 O O . ILE A 1 98 ? -10.384 -7.284 6.240 1.00 91.88 98 ILE A O 1
ATOM 820 N N . ASP A 1 99 ? -8.675 -7.113 4.779 1.00 90.62 99 ASP A N 1
ATOM 821 C CA . ASP A 1 99 ? -8.977 -8.312 4.006 1.00 90.62 99 ASP A CA 1
ATOM 822 C C . ASP A 1 99 ? -8.571 -9.534 4.836 1.00 90.62 99 ASP A C 1
ATOM 824 O O . ASP A 1 99 ? -7.393 -9.696 5.172 1.00 90.62 99 ASP A O 1
ATOM 828 N N . LEU A 1 100 ? -9.550 -10.354 5.224 1.00 89.31 100 LEU A N 1
ATOM 829 C CA . LEU A 1 100 ? -9.333 -11.510 6.093 1.00 89.31 100 LEU A CA 1
ATOM 830 C C . LEU A 1 100 ? -8.667 -12.683 5.370 1.00 89.31 100 LEU A C 1
ATOM 832 O O . LEU A 1 100 ? -7.967 -13.459 6.020 1.00 89.31 100 LEU A O 1
ATOM 836 N N . GLU A 1 101 ? -8.844 -12.802 4.055 1.00 87.25 101 GLU A N 1
ATOM 837 C CA . GLU A 1 101 ? -8.219 -13.854 3.251 1.00 87.25 101 GLU A CA 1
ATOM 838 C C . GLU A 1 101 ? -6.748 -13.538 3.024 1.00 87.25 101 GLU A C 1
ATOM 840 O O . GLU A 1 101 ? -5.865 -14.330 3.358 1.00 87.25 101 GLU A O 1
ATOM 845 N N . ARG A 1 102 ? -6.469 -12.335 2.514 1.00 85.50 102 ARG A N 1
ATOM 846 C CA . ARG A 1 102 ? -5.096 -11.918 2.201 1.00 85.50 102 ARG A CA 1
ATOM 847 C C . ARG A 1 102 ? -4.331 -11.438 3.423 1.00 85.50 102 ARG A C 1
ATOM 849 O O . ARG A 1 102 ? -3.116 -11.258 3.343 1.00 85.50 102 ARG A O 1
ATOM 856 N N . ARG A 1 103 ? -5.027 -11.188 4.538 1.00 90.56 103 ARG A N 1
ATOM 857 C CA . ARG A 1 103 ? -4.489 -10.543 5.743 1.00 90.56 103 ARG A CA 1
ATOM 858 C C . ARG A 1 103 ? -3.711 -9.290 5.365 1.00 90.56 103 ARG A C 1
ATOM 860 O O . ARG A 1 103 ? -2.524 -9.174 5.662 1.00 90.56 103 ARG A O 1
ATOM 867 N N . ARG A 1 104 ? -4.360 -8.385 4.634 1.00 90.38 104 ARG A N 1
ATOM 868 C CA . ARG A 1 104 ? -3.798 -7.116 4.142 1.00 90.38 104 ARG A CA 1
ATOM 869 C C . ARG A 1 104 ? -4.791 -5.987 4.371 1.00 90.38 104 ARG A C 1
ATOM 871 O O . ARG A 1 104 ? -5.965 -6.225 4.638 1.00 90.38 104 ARG A O 1
ATOM 878 N N . ILE A 1 105 ? -4.308 -4.753 4.303 1.00 90.69 105 ILE A N 1
ATOM 879 C CA . ILE A 1 105 ? -5.189 -3.590 4.353 1.00 90.69 105 ILE A CA 1
ATOM 880 C C . ILE A 1 105 ? -5.906 -3.463 3.009 1.00 90.69 105 ILE A C 1
ATOM 882 O O . ILE A 1 105 ? -5.255 -3.373 1.968 1.00 90.69 105 ILE A O 1
ATOM 886 N N . ASP A 1 106 ? -7.237 -3.419 3.037 1.00 89.00 106 ASP A N 1
ATOM 887 C CA . ASP A 1 106 ? -8.023 -3.077 1.856 1.00 89.00 106 ASP A CA 1
ATOM 888 C C . ASP A 1 106 ? -8.116 -1.552 1.743 1.00 89.00 106 ASP A C 1
ATOM 890 O O . ASP A 1 106 ? -8.761 -0.867 2.547 1.00 89.00 106 ASP A O 1
ATOM 894 N N . TYR A 1 107 ? -7.444 -1.013 0.730 1.00 83.62 107 TYR A N 1
ATOM 895 C CA . TYR A 1 107 ? -7.392 0.418 0.457 1.00 83.62 107 TYR A CA 1
ATOM 896 C C . TYR A 1 107 ? -8.668 0.988 -0.168 1.00 83.62 107 TYR A C 1
ATOM 898 O O . TYR A 1 107 ? -8.877 2.193 -0.078 1.00 83.62 107 TYR A O 1
ATOM 906 N N . THR A 1 108 ? -9.539 0.163 -0.751 1.00 83.12 108 THR A N 1
ATOM 907 C CA . THR A 1 108 ? -10.836 0.607 -1.289 1.00 83.12 108 THR A CA 1
ATOM 908 C C . THR A 1 108 ? -11.728 1.157 -0.177 1.00 83.12 108 THR A C 1
ATOM 910 O O . THR A 1 108 ? -12.476 2.113 -0.380 1.00 83.12 108 THR A O 1
ATOM 913 N N . TYR A 1 109 ? -11.620 0.572 1.018 1.00 82.12 109 TYR A N 1
ATOM 914 C CA . TYR A 1 109 ? -12.474 0.885 2.164 1.00 82.12 109 TYR A CA 1
ATOM 915 C C . TYR A 1 109 ? -11.724 1.506 3.353 1.00 82.12 109 TYR A C 1
ATOM 917 O O . TYR A 1 109 ? -12.347 1.919 4.339 1.00 82.12 109 TYR A O 1
ATOM 925 N N . THR A 1 110 ? -10.394 1.585 3.285 1.00 87.25 110 THR A N 1
ATOM 926 C CA . THR A 1 110 ? -9.574 2.280 4.283 1.00 87.25 110 THR A CA 1
ATOM 927 C C . THR A 1 110 ? -9.459 3.757 3.935 1.00 87.25 110 THR A C 1
ATOM 929 O O . THR A 1 110 ? -9.153 4.123 2.805 1.00 87.25 110 THR A O 1
ATOM 932 N N . SER A 1 111 ? -9.651 4.642 4.913 1.00 85.06 111 SER A N 1
ATOM 933 C CA . SER A 1 111 ? -9.485 6.080 4.689 1.00 85.06 111 SER A CA 1
ATOM 934 C C . SER A 1 111 ? -8.029 6.420 4.332 1.00 85.06 111 SER A C 1
ATOM 936 O O . SER A 1 111 ? -7.131 6.269 5.161 1.00 85.06 111 SER A O 1
ATOM 938 N N . ASN A 1 112 ? -7.804 6.926 3.115 1.00 74.75 112 ASN A N 1
ATOM 939 C CA . ASN A 1 112 ? -6.482 7.135 2.500 1.00 74.75 112 ASN A CA 1
ATOM 940 C C . ASN A 1 112 ? -5.457 7.897 3.361 1.00 74.75 112 ASN A C 1
ATOM 942 O O . ASN A 1 112 ? -4.250 7.647 3.286 1.00 74.75 112 ASN A O 1
ATOM 946 N N . TRP A 1 113 ? -5.915 8.843 4.180 1.00 76.75 113 TRP A N 1
ATOM 947 C CA . TRP A 1 113 ? -5.043 9.663 5.020 1.00 76.75 113 TRP A CA 1
ATOM 948 C C . TRP A 1 113 ? -4.464 8.902 6.228 1.00 76.75 113 TRP A C 1
ATOM 950 O O . TRP A 1 113 ? -3.423 9.305 6.746 1.00 76.75 113 TRP A O 1
ATOM 960 N N . LEU A 1 114 ? -5.082 7.795 6.669 1.00 80.31 114 LEU A N 1
ATOM 961 C CA . LEU A 1 114 ? -4.649 7.039 7.858 1.00 80.31 114 LEU A CA 1
ATOM 962 C C . LEU A 1 114 ? -3.264 6.404 7.685 1.00 80.31 114 LEU A C 1
ATOM 964 O O . LEU A 1 114 ? -2.505 6.307 8.650 1.00 80.31 114 LEU A O 1
ATOM 968 N N . LEU A 1 115 ? -2.935 5.997 6.458 1.00 76.69 115 LEU A N 1
ATOM 969 C CA . LEU A 1 115 ? -1.671 5.346 6.104 1.00 76.69 115 LEU A CA 1
ATOM 970 C C . LEU A 1 115 ? -0.733 6.260 5.300 1.00 76.69 115 LEU A C 1
ATOM 972 O O . LEU A 1 115 ? 0.271 5.796 4.769 1.00 76.69 115 LEU A O 1
ATOM 976 N N . GLY A 1 116 ? -1.027 7.565 5.239 1.00 67.56 116 GLY A N 1
ATOM 977 C CA . GLY A 1 116 ? -0.138 8.558 4.628 1.00 67.56 116 GLY A CA 1
ATOM 978 C C . GLY A 1 116 ? -0.108 8.557 3.094 1.00 67.56 116 GLY A C 1
ATOM 979 O O . GLY A 1 116 ? 0.818 9.118 2.514 1.00 67.56 116 GLY A O 1
ATOM 980 N N . ARG A 1 117 ? -1.105 7.964 2.412 1.00 62.25 117 ARG A N 1
ATOM 981 C CA . ARG A 1 117 ? -1.194 8.004 0.936 1.00 62.25 117 ARG A CA 1
ATOM 982 C C . ARG A 1 117 ? -1.670 9.359 0.408 1.00 62.25 117 ARG A C 1
ATOM 984 O O . ARG A 1 117 ? -1.186 9.824 -0.617 1.00 62.25 117 ARG A O 1
ATOM 991 N N . GLU A 1 118 ? -2.545 10.040 1.145 1.00 50.50 118 GLU A N 1
ATOM 992 C CA . GLU A 1 118 ? -2.936 11.428 0.872 1.00 50.50 118 GLU A CA 1
ATOM 993 C C . GLU A 1 118 ? -2.063 12.421 1.647 1.00 50.50 118 GLU A C 1
ATOM 995 O O . GLU A 1 118 ? -2.536 13.195 2.477 1.00 50.50 118 GLU A O 1
ATOM 1000 N N . HIS A 1 119 ? -0.766 12.465 1.364 1.00 46.03 119 HIS A N 1
ATOM 1001 C CA . HIS A 1 119 ? 0.008 13.652 1.715 1.00 46.03 119 HIS A CA 1
ATOM 1002 C C . HIS A 1 119 ? -0.114 14.708 0.611 1.00 46.03 119 HIS A C 1
ATOM 1004 O O . HIS A 1 119 ? 0.867 15.120 0.003 1.00 46.03 119 HIS A O 1
ATOM 1010 N N . LYS A 1 120 ? -1.327 15.270 0.469 1.00 41.47 120 LYS A N 1
ATOM 1011 C CA . LYS A 1 120 ? -1.469 16.715 0.226 1.00 41.47 120 LYS A CA 1
ATOM 1012 C C . LYS A 1 120 ? -1.102 17.410 1.537 1.00 41.47 120 LYS A C 1
ATOM 1014 O O . LYS A 1 120 ? -1.965 17.912 2.254 1.00 41.47 120 LYS A O 1
ATOM 1019 N N . GLY A 1 121 ? 0.178 17.334 1.916 1.00 37.78 121 GLY A N 1
ATOM 1020 C CA . GLY A 1 121 ? 0.699 18.113 3.032 1.00 37.78 121 GLY A CA 1
ATOM 1021 C C . GLY A 1 121 ? 0.252 19.551 2.818 1.00 37.78 121 GLY A C 1
ATOM 1022 O O . GLY A 1 121 ? 0.394 20.059 1.708 1.00 37.78 121 GLY A O 1
ATOM 1023 N N . SER A 1 122 ? -0.384 20.143 3.830 1.00 38.19 122 SER A N 1
ATOM 1024 C CA . SER A 1 122 ? -0.890 21.514 3.803 1.00 38.19 122 SER A CA 1
ATOM 1025 C C . SER A 1 122 ? 0.075 22.398 3.019 1.00 38.19 122 SER A C 1
ATOM 1027 O O . SER A 1 122 ? 1.213 22.600 3.446 1.00 38.19 122 SER A O 1
ATOM 1029 N N . GLY A 1 123 ? -0.361 22.860 1.840 1.00 37.19 123 GLY A N 1
ATOM 1030 C CA . GLY A 1 123 ? 0.520 23.490 0.853 1.00 37.19 123 GLY A CA 1
ATOM 1031 C C . GLY A 1 123 ? 1.386 24.592 1.460 1.00 37.19 123 GLY A C 1
ATOM 1032 O O . GLY A 1 123 ? 2.532 24.736 1.086 1.00 37.19 123 GLY A O 1
ATOM 1033 N N . LEU A 1 124 ? 0.905 25.273 2.500 1.00 39.66 124 LEU A N 1
ATOM 1034 C CA . LEU A 1 124 ? 1.646 26.297 3.236 1.00 39.66 124 LEU A CA 1
ATOM 1035 C C . LEU A 1 124 ? 2.774 25.781 4.150 1.00 39.66 124 LEU A C 1
ATOM 1037 O O . LEU A 1 124 ? 3.822 26.413 4.201 1.00 39.66 124 LEU A O 1
ATOM 1041 N N . ILE A 1 125 ? 2.615 24.654 4.857 1.00 46.69 125 ILE A N 1
ATOM 1042 C CA . ILE A 1 125 ? 3.699 24.090 5.695 1.00 46.69 125 ILE A CA 1
ATOM 1043 C C . ILE A 1 125 ? 4.702 23.352 4.811 1.00 46.69 125 ILE A C 1
ATOM 1045 O O . ILE A 1 125 ? 5.902 23.449 5.044 1.00 46.69 125 ILE A O 1
ATOM 1049 N N . GLY A 1 126 ? 4.213 22.669 3.770 1.00 44.19 126 GLY A N 1
ATOM 1050 C CA . GLY A 1 126 ? 5.060 22.104 2.725 1.00 44.19 126 GLY A CA 1
ATOM 1051 C C . GLY A 1 126 ? 5.903 23.192 2.062 1.00 44.19 126 GLY A C 1
ATOM 1052 O O . GLY A 1 126 ? 7.120 23.117 2.105 1.00 44.19 126 GLY A O 1
ATOM 1053 N N . VAL A 1 127 ? 5.289 24.260 1.552 1.00 46.75 127 VAL A N 1
ATOM 1054 C CA . VAL A 1 127 ? 6.012 25.376 0.918 1.00 46.75 127 VAL A CA 1
ATOM 1055 C C . VAL A 1 127 ? 6.947 26.093 1.900 1.00 46.75 127 VAL A C 1
ATOM 1057 O O . VAL A 1 127 ? 8.057 26.433 1.514 1.00 46.75 127 VAL A O 1
ATOM 1060 N N . ALA A 1 128 ? 6.582 26.266 3.175 1.00 47.91 128 ALA A N 1
ATOM 1061 C CA . ALA A 1 128 ? 7.471 26.893 4.159 1.00 47.91 128 ALA A CA 1
ATOM 1062 C C . ALA A 1 128 ? 8.691 26.017 4.511 1.00 47.91 128 ALA A C 1
ATOM 1064 O O . ALA A 1 128 ? 9.814 26.514 4.512 1.00 47.91 128 ALA A O 1
ATOM 1065 N N . VAL A 1 129 ? 8.498 24.715 4.761 1.00 50.06 129 VAL A N 1
ATOM 1066 C CA . VAL A 1 129 ? 9.585 23.771 5.096 1.00 50.06 129 VAL A CA 1
ATOM 1067 C C . VAL A 1 129 ? 10.447 23.434 3.875 1.00 50.06 129 VAL A C 1
ATOM 1069 O O . VAL A 1 129 ? 11.656 23.276 4.017 1.00 50.06 129 VAL A O 1
ATOM 1072 N N . PHE A 1 130 ? 9.843 23.349 2.685 1.00 50.09 130 PHE A N 1
ATOM 1073 C CA . PHE A 1 130 ? 10.520 23.036 1.422 1.00 50.09 130 PHE A CA 1
ATOM 1074 C C . PHE A 1 130 ? 10.971 24.278 0.633 1.00 50.09 130 PHE A C 1
ATOM 1076 O O . PHE A 1 130 ? 11.539 24.136 -0.449 1.00 50.09 130 PHE A O 1
ATOM 1083 N N . SER A 1 131 ? 10.781 25.493 1.157 1.00 50.22 131 SER A N 1
ATOM 1084 C CA . SER A 1 131 ? 11.417 26.683 0.587 1.00 50.22 131 SER A CA 1
ATOM 1085 C C . SER A 1 131 ? 12.933 26.633 0.823 1.00 50.22 131 SER A C 1
ATOM 1087 O O . SER A 1 131 ? 13.404 26.309 1.919 1.00 50.22 131 SER A O 1
ATOM 1089 N N . LEU A 1 132 ? 13.710 26.951 -0.220 1.00 53.31 132 LEU A N 1
ATOM 1090 C CA . LEU A 1 132 ? 15.177 26.869 -0.238 1.00 53.31 132 LEU A CA 1
ATOM 1091 C C . LEU A 1 132 ? 15.898 27.419 1.018 1.00 53.31 132 LEU A C 1
ATOM 1093 O O . LEU A 1 132 ? 16.796 26.728 1.506 1.00 53.31 132 LEU A O 1
ATOM 1097 N N . PRO A 1 133 ? 15.539 28.597 1.585 1.00 61.06 133 PRO A N 1
ATOM 1098 C CA . PRO A 1 133 ? 16.284 29.161 2.715 1.00 61.06 133 PRO A CA 1
ATOM 1099 C C . PRO A 1 133 ? 16.115 28.374 4.023 1.00 61.06 133 PRO A C 1
ATOM 1101 O O . PRO A 1 133 ? 16.983 28.446 4.891 1.00 61.06 133 PRO A O 1
ATOM 1104 N N . PHE A 1 134 ? 15.043 27.586 4.166 1.00 57.47 134 PHE A N 1
ATOM 1105 C CA . PHE A 1 134 ? 14.833 26.723 5.331 1.00 57.47 134 PHE A CA 1
ATOM 1106 C C . PHE A 1 134 ? 15.255 25.272 5.072 1.00 57.47 134 PHE A C 1
ATOM 1108 O O . PHE A 1 134 ? 15.648 24.592 6.014 1.00 57.47 134 PHE A O 1
ATOM 1115 N N . MET A 1 135 ? 15.262 24.793 3.823 1.00 62.25 135 MET A N 1
ATOM 1116 C CA . MET A 1 135 ? 15.679 23.418 3.511 1.00 62.25 135 MET A CA 1
ATOM 1117 C C . MET A 1 135 ? 17.145 23.133 3.833 1.00 62.25 135 MET A C 1
ATOM 1119 O O . MET A 1 135 ? 17.434 22.082 4.394 1.00 62.25 135 MET A O 1
ATOM 1123 N N . LEU A 1 136 ? 18.069 24.044 3.521 1.00 64.94 136 LEU A N 1
ATOM 1124 C CA . LEU A 1 136 ? 19.506 23.808 3.713 1.00 64.94 136 LEU A CA 1
ATOM 1125 C C . LEU A 1 136 ? 19.900 23.523 5.178 1.00 64.94 136 LEU A C 1
ATOM 1127 O O . LEU A 1 136 ? 20.524 22.489 5.423 1.00 64.94 136 LEU A O 1
ATOM 1131 N N . PRO A 1 137 ? 19.511 24.343 6.176 1.00 69.44 137 PRO A N 1
ATOM 1132 C CA . PRO A 1 137 ? 19.818 24.040 7.576 1.00 69.44 137 PRO A CA 1
ATOM 1133 C C . PRO A 1 137 ? 19.010 22.854 8.130 1.00 69.44 137 PRO A C 1
ATOM 1135 O O . PRO A 1 137 ? 19.426 22.224 9.103 1.00 69.44 137 PRO A O 1
ATOM 1138 N N . LEU A 1 138 ? 17.859 22.532 7.531 1.00 68.56 138 LEU A N 1
ATOM 1139 C CA . LEU A 1 138 ? 16.988 21.435 7.965 1.00 68.56 138 LEU A CA 1
ATOM 1140 C C . LEU A 1 138 ? 17.342 20.084 7.336 1.00 68.56 138 LEU A C 1
ATOM 1142 O O . LEU A 1 138 ? 17.014 19.045 7.914 1.00 68.56 138 LEU A O 1
ATOM 1146 N N . ALA A 1 139 ? 18.025 20.076 6.192 1.00 70.38 139 ALA A N 1
ATOM 1147 C CA . ALA A 1 139 ? 18.346 18.878 5.426 1.00 70.38 139 ALA A CA 1
ATOM 1148 C C . ALA A 1 139 ? 19.067 17.797 6.252 1.00 70.38 139 ALA A C 1
ATOM 1150 O O . ALA A 1 139 ? 18.631 16.644 6.185 1.00 70.38 139 ALA A O 1
ATOM 1151 N N . PRO A 1 140 ? 20.070 18.110 7.103 1.00 73.31 140 PRO A N 1
ATOM 1152 C CA . PRO A 1 140 ? 20.715 17.096 7.939 1.00 73.31 140 PRO A CA 1
ATOM 1153 C C . PRO A 1 140 ? 19.740 16.439 8.923 1.00 73.31 140 PRO A C 1
ATOM 1155 O O . PRO A 1 140 ? 19.768 15.224 9.119 1.00 73.31 140 PRO A O 1
ATOM 1158 N N . PHE A 1 141 ? 18.831 17.222 9.510 1.00 73.00 141 PHE A N 1
ATOM 1159 C CA . PHE A 1 141 ? 17.834 16.725 10.459 1.00 73.00 141 PHE A CA 1
ATOM 1160 C C . PHE A 1 141 ? 16.759 15.883 9.770 1.00 73.00 141 PHE A C 1
ATOM 1162 O O . PHE A 1 141 ? 16.376 14.834 10.289 1.00 73.00 141 PHE A O 1
ATOM 1169 N N . LEU A 1 142 ? 16.296 16.307 8.591 1.00 70.38 142 LEU A N 1
ATOM 1170 C CA . LEU A 1 142 ? 15.346 15.548 7.777 1.00 70.38 142 LEU A CA 1
ATOM 1171 C C . LEU A 1 142 ? 15.960 14.230 7.295 1.00 70.38 142 LEU A C 1
ATOM 1173 O O . LEU A 1 142 ? 15.314 13.185 7.373 1.00 70.38 142 LEU A O 1
ATOM 1177 N N . TRP A 1 143 ? 17.224 14.255 6.870 1.00 74.12 143 TRP A N 1
ATOM 1178 C CA . TRP A 1 143 ? 17.971 13.062 6.485 1.00 74.12 143 TRP A CA 1
ATOM 1179 C C . TRP A 1 143 ? 18.138 12.091 7.657 1.00 74.12 143 TRP A C 1
ATOM 1181 O O . TRP A 1 143 ? 17.835 10.902 7.520 1.00 74.12 143 TRP A O 1
ATOM 1191 N N . LEU A 1 144 ? 18.544 12.591 8.830 1.00 79.38 144 LEU A N 1
ATOM 1192 C CA . LEU A 1 144 ? 18.710 11.778 10.034 1.00 79.38 144 LEU A CA 1
ATOM 1193 C C . LEU A 1 144 ? 17.378 11.165 10.479 1.00 79.38 144 LEU A C 1
ATOM 1195 O O . LEU A 1 144 ? 17.316 9.976 10.794 1.00 79.38 144 LEU A O 1
ATOM 1199 N N . ALA A 1 145 ? 16.298 11.947 10.450 1.00 73.75 145 ALA A N 1
ATOM 1200 C CA . ALA A 1 145 ? 14.964 11.452 10.746 1.00 73.75 145 ALA A CA 1
ATOM 1201 C C . ALA A 1 145 ? 14.532 10.378 9.744 1.00 73.75 145 ALA A C 1
ATOM 1203 O O . ALA A 1 145 ? 14.053 9.323 10.154 1.00 73.75 145 ALA A O 1
ATOM 1204 N N . ASN A 1 146 ? 14.748 10.590 8.444 1.00 73.44 146 ASN A N 1
ATOM 1205 C CA . ASN A 1 146 ? 14.406 9.598 7.431 1.00 73.44 146 ASN A CA 1
ATOM 1206 C C . ASN A 1 146 ? 15.198 8.294 7.622 1.00 73.44 146 ASN A C 1
ATOM 1208 O O . ASN A 1 146 ? 14.615 7.212 7.558 1.00 73.44 146 ASN A O 1
ATOM 1212 N N . ARG A 1 147 ? 16.496 8.377 7.950 1.00 78.00 147 ARG A N 1
ATOM 1213 C CA . ARG A 1 147 ? 17.302 7.201 8.319 1.00 78.00 147 ARG A CA 1
ATOM 1214 C C . ARG A 1 147 ? 16.778 6.505 9.569 1.00 78.00 147 ARG A C 1
ATOM 1216 O O . ARG A 1 147 ? 16.648 5.282 9.564 1.00 78.00 147 ARG A O 1
ATOM 1223 N N . TYR A 1 148 ? 16.457 7.258 10.619 1.00 83.06 148 TYR A N 1
ATOM 1224 C CA . TYR A 1 148 ? 15.890 6.713 11.850 1.00 83.06 148 TYR A CA 1
ATOM 1225 C C . TYR A 1 148 ? 14.575 5.971 11.579 1.00 83.06 148 TYR A C 1
ATOM 1227 O O . TYR A 1 148 ? 14.430 4.814 11.975 1.00 83.06 148 TYR A O 1
ATOM 1235 N N . TYR A 1 149 ? 13.632 6.590 10.862 1.00 77.81 149 TYR A N 1
ATOM 1236 C CA . TYR A 1 149 ? 12.367 5.942 10.516 1.00 77.81 149 TYR A CA 1
ATOM 1237 C C . TYR A 1 149 ? 12.580 4.724 9.622 1.00 77.81 149 TYR A C 1
ATOM 1239 O O . TYR A 1 149 ? 12.004 3.684 9.919 1.00 77.81 149 TYR A O 1
ATOM 1247 N N . GLY A 1 150 ? 13.462 4.798 8.623 1.00 79.94 150 GLY A N 1
ATOM 1248 C CA . GLY A 1 150 ? 13.796 3.649 7.781 1.00 79.94 150 GLY A CA 1
ATOM 1249 C C . GLY A 1 150 ? 14.372 2.472 8.579 1.00 79.94 150 GLY A C 1
ATOM 1250 O O . GLY A 1 150 ? 13.994 1.323 8.351 1.00 79.94 150 GLY A O 1
ATOM 1251 N N . LEU A 1 151 ? 15.234 2.737 9.568 1.00 88.00 151 LEU A N 1
ATOM 1252 C CA . LEU A 1 151 ? 15.743 1.707 10.479 1.00 88.00 151 LEU A CA 1
ATOM 1253 C C . LEU A 1 151 ? 14.616 1.098 11.326 1.00 88.00 151 LEU A C 1
ATOM 1255 O O . LEU A 1 151 ? 14.544 -0.121 11.481 1.00 88.00 151 LEU A O 1
ATOM 1259 N N . MET A 1 152 ? 13.730 1.932 11.873 1.00 86.69 152 MET A N 1
ATOM 1260 C CA . MET A 1 152 ? 12.627 1.468 12.717 1.00 86.69 152 MET A CA 1
ATOM 1261 C C . MET A 1 152 ? 11.567 0.693 11.931 1.00 86.69 152 MET A C 1
ATOM 1263 O O . MET A 1 152 ? 11.036 -0.282 12.457 1.00 86.69 152 MET A O 1
ATOM 1267 N N . GLU A 1 153 ? 11.284 1.089 10.691 1.00 88.12 153 GLU A N 1
ATOM 1268 C CA . GLU A 1 153 ? 10.404 0.364 9.769 1.00 88.12 153 GLU A CA 1
ATOM 1269 C C . GLU A 1 153 ? 10.957 -1.037 9.496 1.00 88.12 153 GLU A C 1
ATOM 1271 O O . GLU A 1 153 ? 10.238 -2.017 9.672 1.00 88.12 153 GLU A O 1
ATOM 1276 N N . ARG A 1 154 ? 12.262 -1.155 9.200 1.00 88.94 154 ARG A N 1
ATOM 1277 C CA . ARG A 1 154 ? 12.931 -2.457 9.017 1.00 88.94 154 ARG A CA 1
ATOM 1278 C C . ARG A 1 154 ? 12.897 -3.321 10.276 1.00 88.94 154 ARG A C 1
ATOM 1280 O O . ARG A 1 154 ? 12.575 -4.498 10.189 1.00 88.94 154 ARG A O 1
ATOM 1287 N N . ARG A 1 155 ? 13.197 -2.747 11.448 1.00 90.25 155 ARG A N 1
ATOM 1288 C CA . ARG A 1 155 ? 13.187 -3.486 12.726 1.00 90.25 155 ARG A CA 1
ATOM 1289 C C . ARG A 1 155 ? 11.798 -3.997 13.106 1.00 90.25 155 ARG A C 1
ATOM 1291 O O . ARG A 1 155 ? 11.685 -5.057 13.704 1.00 90.25 155 ARG A O 1
ATOM 1298 N N . ARG A 1 156 ? 10.746 -3.227 12.816 1.00 89.94 156 ARG A N 1
ATOM 1299 C CA . ARG A 1 156 ? 9.359 -3.578 13.171 1.00 89.94 156 ARG A CA 1
ATOM 1300 C C . ARG A 1 156 ? 8.664 -4.414 12.098 1.00 89.94 156 ARG A C 1
ATOM 1302 O O . ARG A 1 156 ? 7.691 -5.097 12.410 1.00 89.94 156 ARG A O 1
ATOM 1309 N N . GLY A 1 157 ? 9.134 -4.326 10.857 1.00 92.19 157 GLY A N 1
ATOM 1310 C CA . GLY A 1 157 ? 8.474 -4.898 9.690 1.00 92.19 157 GLY A CA 1
ATOM 1311 C C . GLY A 1 157 ? 7.133 -4.234 9.373 1.00 92.19 157 GLY A C 1
ATOM 1312 O O . GLY A 1 157 ? 6.237 -4.912 8.893 1.00 92.19 157 GLY A O 1
ATOM 1313 N N . VAL A 1 158 ? 6.964 -2.950 9.711 1.00 91.06 158 VAL A N 1
ATOM 1314 C CA . VAL A 1 158 ? 5.722 -2.179 9.518 1.00 91.06 158 VAL A CA 1
ATOM 1315 C C . VAL A 1 158 ? 6.080 -0.748 9.124 1.00 91.06 158 VAL A C 1
ATOM 1317 O O . VAL A 1 158 ? 7.047 -0.193 9.656 1.00 91.06 158 VAL A O 1
ATOM 1320 N N . SER A 1 159 ? 5.290 -0.129 8.243 1.00 88.31 159 SER A N 1
ATOM 1321 C CA . SER A 1 159 ? 5.460 1.281 7.871 1.00 88.31 159 SER A CA 1
ATOM 1322 C C . SER A 1 159 ? 5.324 2.205 9.088 1.00 88.31 159 SER A C 1
ATOM 1324 O O . SER A 1 159 ? 4.623 1.897 10.059 1.00 88.31 159 SER A O 1
ATOM 1326 N N . ARG A 1 160 ? 5.975 3.375 9.063 1.00 85.44 160 ARG A N 1
ATOM 1327 C CA . ARG A 1 160 ? 5.876 4.346 10.166 1.00 85.44 160 ARG A CA 1
ATOM 1328 C C . ARG A 1 160 ? 4.424 4.744 10.462 1.00 85.44 160 ARG A C 1
ATOM 1330 O O . ARG A 1 160 ? 4.055 4.828 11.632 1.00 85.44 160 ARG A O 1
ATOM 1337 N N . HIS A 1 161 ? 3.610 4.914 9.417 1.00 84.75 161 HIS A N 1
ATOM 1338 C CA . HIS A 1 161 ? 2.201 5.299 9.515 1.00 84.75 161 HIS A CA 1
ATOM 1339 C C . HIS A 1 161 ? 1.332 4.143 10.016 1.00 84.75 161 HIS A C 1
ATOM 1341 O O . HIS A 1 161 ? 0.518 4.335 10.917 1.00 84.75 161 HIS A O 1
ATOM 1347 N N . GLY A 1 162 ? 1.567 2.921 9.529 1.00 88.44 162 GLY A N 1
ATOM 1348 C CA . GLY A 1 162 ? 0.868 1.740 10.029 1.00 88.44 162 GLY A CA 1
ATOM 1349 C C . GLY A 1 162 ? 1.155 1.488 11.509 1.00 88.44 162 GLY A C 1
ATOM 1350 O O . GLY A 1 162 ? 0.247 1.245 12.301 1.00 88.44 162 GLY A O 1
ATOM 1351 N N . TRP A 1 163 ? 2.411 1.650 11.934 1.00 90.19 163 TRP A N 1
ATOM 1352 C CA . TRP A 1 163 ? 2.777 1.515 13.342 1.00 90.19 163 TRP A CA 1
ATOM 1353 C C . TRP A 1 163 ? 2.171 2.615 14.225 1.00 90.19 163 TRP A C 1
ATOM 1355 O O . TRP A 1 163 ? 1.763 2.345 15.358 1.00 90.19 163 TRP A O 1
ATOM 1365 N N . ALA A 1 164 ? 2.103 3.849 13.718 1.00 86.19 164 ALA A N 1
ATOM 1366 C CA . ALA A 1 164 ? 1.429 4.963 14.378 1.00 86.19 164 ALA A CA 1
ATOM 1367 C C . ALA A 1 164 ? -0.062 4.670 14.601 1.00 86.19 164 ALA A C 1
ATOM 1369 O O . ALA A 1 164 ? -0.546 4.777 15.732 1.00 86.19 164 ALA A O 1
ATOM 1370 N N . LEU A 1 165 ? -0.758 4.232 13.547 1.00 89.00 165 LEU A N 1
ATOM 1371 C CA . LEU A 1 165 ? -2.154 3.807 13.595 1.00 89.00 165 LEU A CA 1
ATOM 1372 C C . LEU A 1 165 ? -2.353 2.690 14.623 1.00 89.00 165 LEU A C 1
ATOM 1374 O O . LEU A 1 165 ? -3.117 2.866 15.570 1.00 89.00 165 LEU A O 1
ATOM 1378 N N . TYR A 1 166 ? -1.604 1.590 14.503 1.00 92.25 166 TYR A N 1
ATOM 1379 C CA . TYR A 1 166 ? -1.695 0.460 15.427 1.00 92.25 166 TYR A CA 1
ATOM 1380 C C . TYR A 1 166 ? -1.518 0.905 16.881 1.00 92.25 166 TYR A C 1
ATOM 1382 O O . TYR A 1 166 ? -2.339 0.593 17.741 1.00 92.25 166 TYR A O 1
ATOM 1390 N N . ARG A 1 167 ? -0.495 1.714 17.185 1.00 91.00 167 ARG A N 1
ATOM 1391 C CA . ARG A 1 167 ? -0.285 2.212 18.554 1.00 91.00 167 ARG A CA 1
ATOM 1392 C C . ARG A 1 167 ? -1.409 3.112 19.056 1.00 91.00 167 ARG A C 1
ATOM 1394 O O . ARG A 1 167 ? -1.634 3.118 20.267 1.00 91.00 167 ARG A O 1
ATOM 1401 N N . ALA A 1 168 ? -2.060 3.871 18.177 1.00 87.75 168 ALA A N 1
ATOM 1402 C CA . ALA A 1 168 ? -3.156 4.759 18.547 1.00 87.75 168 ALA A CA 1
ATOM 1403 C C . ALA A 1 168 ? -4.401 3.974 18.990 1.00 87.75 168 ALA A C 1
ATOM 1405 O O . ALA A 1 168 ? -5.047 4.363 19.965 1.00 87.75 168 ALA A O 1
ATOM 1406 N N . ILE A 1 169 ? -4.703 2.853 18.328 1.00 90.06 169 ILE A N 1
ATOM 1407 C CA . ILE A 1 169 ? -5.974 2.140 18.529 1.00 90.06 169 ILE A CA 1
ATOM 1408 C C . ILE A 1 169 ? -5.846 0.773 19.209 1.00 90.06 169 ILE A C 1
ATOM 1410 O O . ILE A 1 169 ? -6.836 0.302 19.751 1.00 90.06 169 ILE A O 1
ATOM 1414 N N . ARG A 1 170 ? -4.652 0.165 19.304 1.00 92.44 170 ARG A N 1
ATOM 1415 C CA . ARG A 1 170 ? -4.477 -1.209 19.835 1.00 92.44 170 ARG A CA 1
ATOM 1416 C C . ARG A 1 170 ? -5.097 -1.468 21.210 1.00 92.44 170 ARG A C 1
ATOM 1418 O O . ARG A 1 170 ? -5.505 -2.580 21.482 1.00 92.44 170 ARG A O 1
ATOM 1425 N N . LYS A 1 171 ? -5.136 -0.464 22.095 1.00 90.75 171 LYS A N 1
ATOM 1426 C CA . LYS A 1 171 ? -5.695 -0.606 23.456 1.00 90.75 171 LYS A CA 1
ATOM 1427 C C . LYS A 1 171 ? -7.227 -0.532 23.492 1.00 90.75 171 LYS A C 1
ATOM 1429 O O . LYS A 1 171 ? -7.807 -0.698 24.554 1.00 90.75 171 LYS A O 1
ATOM 1434 N N . GLN A 1 172 ? -7.841 -0.190 22.365 1.00 92.38 172 GLN A N 1
ATOM 1435 C CA . GLN A 1 172 ? -9.285 -0.058 22.181 1.00 92.38 172 GLN A CA 1
ATOM 1436 C C . GLN A 1 172 ? -9.854 -1.230 21.367 1.00 92.38 172 GLN A C 1
ATOM 1438 O O . GLN A 1 172 ? -11.059 -1.310 21.176 1.00 92.38 172 GLN A O 1
ATOM 1443 N N . LEU A 1 173 ? -8.991 -2.108 20.850 1.00 90.88 173 LEU A N 1
ATOM 1444 C CA . LEU A 1 173 ? -9.371 -3.296 20.095 1.00 90.88 173 LEU A CA 1
ATOM 1445 C C . LEU A 1 173 ? -9.348 -4.516 21.017 1.00 90.88 173 LEU A C 1
ATOM 1447 O O . LEU A 1 173 ? -8.550 -4.570 21.956 1.00 90.88 173 LEU A O 1
ATOM 1451 N N . ASP A 1 174 ? -10.191 -5.502 20.721 1.00 92.44 174 ASP A N 1
ATOM 1452 C CA . ASP A 1 174 ? -10.022 -6.853 21.252 1.00 92.44 174 ASP A CA 1
ATOM 1453 C C . ASP A 1 174 ? -8.708 -7.474 20.739 1.00 92.44 174 ASP A C 1
ATOM 1455 O O . ASP A 1 174 ? -8.145 -7.032 19.730 1.00 92.44 174 ASP A O 1
ATOM 1459 N N . SER A 1 175 ? -8.197 -8.488 21.444 1.00 91.25 175 SER A N 1
ATOM 1460 C CA . SER A 1 175 ? -6.901 -9.106 21.134 1.00 91.25 175 SER A CA 1
ATOM 1461 C C . SER A 1 175 ? -6.842 -9.665 19.713 1.00 91.25 175 SER A C 1
ATOM 1463 O O . SER A 1 175 ? -5.869 -9.405 19.007 1.00 91.25 175 SER A O 1
ATOM 1465 N N . ALA A 1 176 ? -7.898 -10.348 19.266 1.00 92.69 176 ALA A N 1
ATOM 1466 C CA . ALA A 1 176 ? -7.956 -10.953 17.940 1.00 92.69 176 ALA A CA 1
ATOM 1467 C C . ALA A 1 176 ? -7.915 -9.888 16.831 1.00 92.69 176 ALA A C 1
ATOM 1469 O O . ALA A 1 176 ? -7.110 -9.980 15.904 1.00 92.69 176 ALA A O 1
ATOM 1470 N N . THR A 1 177 ? -8.716 -8.824 16.941 1.00 91.50 177 THR A N 1
ATOM 1471 C CA . THR A 1 177 ? -8.698 -7.722 15.964 1.00 91.50 177 THR A CA 1
ATOM 1472 C C . THR A 1 177 ? -7.368 -6.960 15.989 1.00 91.50 177 THR A C 1
ATOM 1474 O O . THR A 1 177 ? -6.884 -6.528 14.940 1.00 91.50 177 THR A O 1
ATOM 1477 N N . ALA A 1 178 ? -6.743 -6.795 17.160 1.00 93.31 178 ALA A N 1
ATOM 1478 C CA . ALA A 1 178 ? -5.433 -6.154 17.270 1.00 93.31 178 ALA A CA 1
ATOM 1479 C C . ALA A 1 178 ? -4.327 -6.967 16.573 1.00 93.31 178 ALA A C 1
ATOM 1481 O O . ALA A 1 178 ? -3.486 -6.382 15.884 1.00 93.31 178 ALA A O 1
ATOM 1482 N N . GLU A 1 179 ? -4.335 -8.293 16.724 1.00 94.88 179 GLU A N 1
ATOM 1483 C CA . GLU A 1 179 ? -3.405 -9.201 16.046 1.00 94.88 179 GLU A CA 1
ATOM 1484 C C . GLU A 1 179 ? -3.607 -9.185 14.530 1.00 94.88 179 GLU A C 1
ATOM 1486 O O . GLU A 1 179 ? -2.638 -8.962 13.799 1.00 94.88 179 GLU A O 1
ATOM 1491 N N . LEU A 1 180 ? -4.858 -9.298 14.067 1.00 94.69 180 LEU A N 1
ATOM 1492 C CA . LEU A 1 180 ? -5.210 -9.206 12.646 1.00 94.69 180 LEU A CA 1
ATOM 1493 C C . LEU A 1 180 ? -4.735 -7.891 12.025 1.00 94.69 180 LEU A C 1
ATOM 1495 O O . LEU A 1 180 ? -4.130 -7.889 10.954 1.00 94.69 180 LEU A O 1
ATOM 1499 N N . LEU A 1 181 ? -4.957 -6.764 12.707 1.00 94.94 181 LEU A N 1
ATOM 1500 C CA . LEU A 1 181 ? -4.505 -5.460 12.229 1.00 94.94 181 LEU A CA 1
ATOM 1501 C C . LEU A 1 181 ? -2.977 -5.392 12.138 1.00 94.94 181 LEU A C 1
ATOM 1503 O O . LEU A 1 181 ? -2.438 -4.881 11.158 1.00 94.94 181 LEU A O 1
ATOM 1507 N N . LEU A 1 182 ? -2.262 -5.881 13.154 1.00 96.25 182 LEU A N 1
ATOM 1508 C CA . LEU A 1 182 ? -0.801 -5.859 13.144 1.00 96.25 182 LEU A CA 1
ATOM 1509 C C . LEU A 1 182 ? -0.234 -6.728 12.018 1.00 96.25 182 LEU A C 1
ATOM 1511 O O . LEU A 1 182 ? 0.725 -6.322 11.360 1.00 96.25 182 LEU A O 1
ATOM 1515 N N . GLU A 1 183 ? -0.804 -7.909 11.801 1.00 96.25 183 GLU A N 1
ATOM 1516 C CA . GLU A 1 183 ? -0.411 -8.795 10.710 1.00 96.25 183 GLU A CA 1
ATOM 1517 C C . GLU A 1 183 ? -0.690 -8.159 9.347 1.00 96.25 183 GLU A C 1
ATOM 1519 O O . GLU A 1 183 ? 0.209 -8.111 8.505 1.00 96.25 183 GLU A O 1
ATOM 1524 N N . ALA A 1 184 ? -1.871 -7.560 9.174 1.00 95.25 184 ALA A N 1
ATOM 1525 C CA . ALA A 1 184 ? -2.234 -6.850 7.956 1.00 95.25 184 ALA A CA 1
ATOM 1526 C C . ALA A 1 184 ? -1.256 -5.723 7.616 1.00 95.25 184 ALA A C 1
ATOM 1528 O O . ALA A 1 184 ? -0.790 -5.623 6.483 1.00 95.25 184 ALA A O 1
ATOM 1529 N N . LEU A 1 185 ? -0.864 -4.925 8.611 1.00 94.69 185 LEU A N 1
ATOM 1530 C CA . LEU A 1 185 ? 0.111 -3.847 8.438 1.00 94.69 185 LEU A CA 1
ATOM 1531 C C . LEU A 1 185 ? 1.524 -4.361 8.118 1.00 94.69 185 LEU A C 1
ATOM 1533 O O . LEU A 1 185 ? 2.280 -3.687 7.415 1.00 94.69 185 LEU A O 1
ATOM 1537 N N . LYS A 1 186 ? 1.903 -5.539 8.633 1.00 95.44 186 LYS A N 1
ATOM 1538 C CA . LYS A 1 186 ? 3.180 -6.188 8.296 1.00 95.44 186 LYS A CA 1
ATOM 1539 C C . LYS A 1 186 ? 3.181 -6.710 6.865 1.00 95.44 186 LYS A C 1
ATOM 1541 O O . LYS A 1 186 ? 4.155 -6.499 6.145 1.00 95.44 186 LYS A O 1
ATOM 1546 N N . ASN A 1 187 ? 2.113 -7.391 6.460 1.00 94.06 187 ASN A N 1
ATOM 1547 C CA . ASN A 1 187 ? 1.978 -7.927 5.109 1.00 94.06 187 ASN A CA 1
ATOM 1548 C C . ASN A 1 187 ? 1.944 -6.806 4.077 1.00 94.06 187 ASN A C 1
ATOM 1550 O O . ASN A 1 187 ? 2.632 -6.892 3.064 1.00 94.06 187 ASN A O 1
ATOM 1554 N N . ASP A 1 188 ? 1.239 -5.722 4.383 1.00 90.69 188 ASP A N 1
ATOM 1555 C CA . ASP A 1 188 ? 1.199 -4.546 3.526 1.00 90.69 188 ASP A CA 1
ATOM 1556 C C . ASP A 1 188 ? 2.577 -3.876 3.400 1.00 90.69 188 ASP A C 1
ATOM 1558 O O . ASP A 1 188 ? 3.042 -3.618 2.295 1.00 90.69 188 ASP A O 1
ATOM 1562 N N . TRP A 1 189 ? 3.322 -3.733 4.505 1.00 90.88 189 TRP A N 1
ATOM 1563 C CA . TRP A 1 189 ? 4.702 -3.234 4.453 1.00 90.88 189 TRP A CA 1
ATOM 1564 C C . TRP A 1 189 ? 5.635 -4.131 3.627 1.00 90.88 189 TRP A C 1
ATOM 1566 O O . TRP A 1 189 ? 6.464 -3.626 2.869 1.00 90.88 189 TRP A O 1
ATOM 1576 N N . ARG A 1 190 ? 5.525 -5.461 3.751 1.00 90.50 190 ARG A N 1
ATOM 1577 C CA . ARG A 1 190 ? 6.307 -6.404 2.931 1.00 90.50 190 ARG A CA 1
ATOM 1578 C C . ARG A 1 190 ? 5.948 -6.282 1.455 1.00 90.50 190 ARG A C 1
ATOM 1580 O O . ARG A 1 190 ? 6.851 -6.267 0.622 1.00 90.50 190 ARG A O 1
ATOM 1587 N N . HIS A 1 191 ? 4.658 -6.180 1.149 1.00 87.88 191 HIS A N 1
ATOM 1588 C CA . HIS A 1 191 ? 4.176 -6.002 -0.211 1.00 87.88 191 HIS A CA 1
ATOM 1589 C C . HIS A 1 191 ? 4.691 -4.687 -0.805 1.00 87.88 191 HIS A C 1
ATOM 1591 O O . HIS A 1 191 ? 5.329 -4.719 -1.850 1.00 87.88 191 HIS A O 1
ATOM 1597 N N . ASP A 1 192 ? 4.551 -3.560 -0.104 1.00 84.88 192 ASP A N 1
ATOM 1598 C CA . ASP A 1 192 ? 5.095 -2.266 -0.535 1.00 84.88 192 ASP A CA 1
ATOM 1599 C C . ASP A 1 192 ? 6.608 -2.332 -0.781 1.00 84.88 192 ASP A C 1
ATOM 1601 O O . ASP A 1 192 ? 7.121 -1.773 -1.750 1.00 84.88 192 ASP A O 1
ATOM 1605 N N . ARG A 1 193 ? 7.352 -3.039 0.081 1.00 86.19 193 ARG A N 1
ATOM 1606 C CA . ARG A 1 193 ? 8.796 -3.244 -0.098 1.00 86.19 193 ARG A CA 1
ATOM 1607 C C . ARG A 1 193 ? 9.117 -4.087 -1.327 1.00 86.19 193 ARG A C 1
ATOM 1609 O O . ARG A 1 193 ? 10.095 -3.753 -1.989 1.00 86.19 193 ARG A O 1
ATOM 1616 N N . ARG A 1 194 ? 8.328 -5.127 -1.620 1.00 85.81 194 ARG A N 1
ATOM 1617 C CA . ARG A 1 194 ? 8.444 -5.943 -2.841 1.00 85.81 194 ARG A CA 1
ATOM 1618 C C . ARG A 1 194 ? 8.152 -5.090 -4.076 1.00 85.81 194 ARG A C 1
ATOM 1620 O O . ARG A 1 194 ? 8.990 -5.013 -4.961 1.00 85.81 194 ARG A O 1
ATOM 1627 N N . MET A 1 195 ? 7.039 -4.358 -4.082 1.00 79.25 195 MET A N 1
ATOM 1628 C CA . MET A 1 195 ? 6.647 -3.481 -5.195 1.00 79.25 195 MET A CA 1
ATOM 1629 C C . MET A 1 195 ? 7.606 -2.302 -5.410 1.00 79.25 195 MET A C 1
ATOM 1631 O O . MET A 1 195 ? 7.647 -1.723 -6.490 1.00 79.25 195 MET A O 1
ATOM 1635 N N . ALA A 1 196 ? 8.385 -1.920 -4.394 1.00 81.31 196 ALA A N 1
ATOM 1636 C CA . ALA A 1 196 ? 9.399 -0.874 -4.497 1.00 81.31 196 ALA A CA 1
ATOM 1637 C C . ALA A 1 196 ? 10.771 -1.370 -4.989 1.00 81.31 196 ALA A C 1
ATOM 1639 O O . ALA A 1 196 ? 11.698 -0.560 -5.065 1.00 81.31 196 ALA A O 1
ATOM 1640 N N . GLN A 1 197 ? 10.932 -2.667 -5.268 1.00 82.75 197 GLN A N 1
ATOM 1641 C CA . GLN A 1 197 ? 12.185 -3.210 -5.789 1.00 82.75 197 GLN A CA 1
ATOM 1642 C C . GLN A 1 197 ? 12.456 -2.683 -7.202 1.00 82.75 197 GLN A C 1
ATOM 1644 O O . GLN A 1 197 ? 11.544 -2.532 -8.015 1.00 82.75 197 GLN A O 1
ATOM 1649 N N . GLN A 1 198 ? 13.728 -2.391 -7.461 1.00 89.06 198 GLN A N 1
ATOM 1650 C CA . GLN A 1 198 ? 14.247 -2.259 -8.816 1.00 89.06 198 GLN A CA 1
ATOM 1651 C C . GLN A 1 198 ? 14.694 -3.644 -9.265 1.00 89.06 198 GLN A C 1
ATOM 1653 O O . GLN A 1 198 ? 15.280 -4.383 -8.473 1.00 89.06 198 GLN A O 1
ATOM 1658 N N . VAL A 1 199 ? 14.386 -3.976 -10.508 1.00 92.06 199 VAL A N 1
ATOM 1659 C CA . VAL A 1 199 ? 14.735 -5.241 -11.150 1.00 92.06 199 VAL A CA 1
ATOM 1660 C C . VAL A 1 199 ? 15.530 -4.973 -12.416 1.00 92.06 199 VAL A C 1
ATOM 1662 O O . VAL A 1 199 ? 15.314 -3.961 -13.086 1.00 92.06 199 VAL A O 1
ATOM 1665 N N . THR A 1 200 ? 16.453 -5.877 -12.715 1.00 95.31 200 THR A N 1
ATOM 1666 C CA . THR A 1 200 ? 17.142 -5.969 -14.005 1.00 95.31 200 THR A CA 1
ATOM 1667 C C . THR A 1 200 ? 16.217 -6.554 -15.074 1.00 95.31 200 THR A C 1
ATOM 1669 O O . THR A 1 200 ? 15.169 -7.121 -14.756 1.00 95.31 200 THR A O 1
ATOM 1672 N N . LEU A 1 201 ? 16.613 -6.449 -16.345 1.00 94.25 201 LEU A N 1
ATOM 1673 C CA . LEU A 1 201 ? 15.858 -7.018 -17.463 1.00 94.25 201 LEU A CA 1
ATOM 1674 C C . LEU A 1 201 ? 15.671 -8.542 -17.323 1.00 94.25 201 LEU A C 1
ATOM 1676 O O . LEU A 1 201 ? 14.561 -9.046 -17.465 1.00 94.25 201 LEU A O 1
ATOM 1680 N N . GLU A 1 202 ? 16.720 -9.278 -16.948 1.00 96.44 202 GLU A N 1
ATOM 1681 C CA . GLU A 1 202 ? 16.652 -10.736 -16.745 1.00 96.44 202 GLU A CA 1
ATOM 1682 C C . GLU A 1 202 ? 15.749 -11.137 -15.568 1.00 96.44 202 GLU A C 1
ATOM 1684 O O . GLU A 1 202 ? 14.972 -12.094 -15.646 1.00 96.44 202 GLU A O 1
ATOM 1689 N N . GLU A 1 203 ? 15.785 -10.374 -14.474 1.00 95.75 203 GLU A N 1
ATOM 1690 C CA . GLU A 1 203 ? 14.857 -10.578 -13.361 1.00 95.75 203 GLU A CA 1
ATOM 1691 C C . GLU A 1 203 ? 13.416 -10.289 -13.782 1.00 95.75 203 GLU A C 1
ATOM 1693 O O . GLU A 1 203 ? 12.518 -11.062 -13.440 1.00 95.75 203 GLU A O 1
ATOM 1698 N N . ALA A 1 204 ? 13.192 -9.220 -14.553 1.00 94.88 204 ALA A N 1
ATOM 1699 C CA . ALA A 1 204 ? 11.886 -8.885 -15.101 1.00 94.88 204 ALA A CA 1
ATOM 1700 C C . ALA A 1 204 ? 11.344 -10.031 -15.969 1.00 94.88 204 ALA A C 1
ATOM 1702 O O . ALA A 1 204 ? 10.237 -10.499 -15.707 1.00 94.88 204 ALA A O 1
ATOM 1703 N N . LYS A 1 205 ? 12.140 -10.583 -16.895 1.00 96.75 205 LYS A N 1
ATOM 1704 C CA . LYS A 1 205 ? 11.775 -11.765 -17.703 1.00 96.75 205 LYS A CA 1
ATOM 1705 C C . LYS A 1 205 ? 11.337 -12.949 -16.840 1.00 96.75 205 LYS A C 1
ATOM 1707 O O . LYS A 1 205 ? 10.267 -13.524 -17.046 1.00 96.75 205 LYS A O 1
ATOM 1712 N N . SER A 1 206 ? 12.133 -13.283 -15.823 1.00 95.88 206 SER A N 1
ATOM 1713 C CA . SER A 1 206 ? 11.843 -14.380 -14.889 1.00 95.88 206 SER A CA 1
ATOM 1714 C C . SER A 1 206 ? 10.570 -14.148 -14.064 1.00 95.88 206 SER A C 1
ATOM 1716 O O . SER A 1 206 ? 9.816 -15.079 -13.763 1.00 95.88 206 SER A O 1
ATOM 1718 N N . ILE A 1 207 ? 10.315 -12.905 -13.656 1.00 93.94 207 ILE A N 1
ATOM 1719 C CA . ILE A 1 207 ? 9.105 -12.516 -12.929 1.00 93.94 207 ILE A CA 1
ATOM 1720 C C . ILE A 1 207 ? 7.880 -12.629 -13.841 1.00 93.94 207 ILE A C 1
ATOM 1722 O O . ILE A 1 207 ? 6.939 -13.354 -13.508 1.00 93.94 207 ILE A O 1
ATOM 1726 N N . LEU A 1 208 ? 7.904 -11.961 -14.995 1.00 95.56 208 LEU A N 1
ATOM 1727 C CA . LEU A 1 208 ? 6.777 -11.924 -15.923 1.00 95.56 208 LEU A CA 1
ATOM 1728 C C . LEU A 1 208 ? 6.441 -13.322 -16.448 1.00 95.56 208 LEU A C 1
ATOM 1730 O O . LEU A 1 208 ? 5.269 -13.689 -16.462 1.00 95.56 208 LEU A O 1
ATOM 1734 N N . GLY A 1 209 ? 7.446 -14.160 -16.730 1.00 93.75 209 GLY A N 1
ATOM 1735 C CA . GLY A 1 209 ? 7.277 -15.547 -17.182 1.00 93.75 209 GLY A CA 1
ATOM 1736 C C . GLY A 1 209 ? 6.495 -16.464 -16.230 1.00 93.75 209 GLY A C 1
ATOM 1737 O O . GLY A 1 209 ? 6.055 -17.537 -16.634 1.00 93.75 209 GLY A O 1
ATOM 1738 N N . ARG A 1 210 ? 6.271 -16.057 -14.973 1.00 94.06 210 ARG A N 1
ATOM 1739 C CA . ARG A 1 210 ? 5.442 -16.792 -13.997 1.00 94.06 210 ARG A CA 1
ATOM 1740 C C . ARG A 1 210 ? 4.009 -16.268 -13.888 1.00 94.06 210 ARG A C 1
ATOM 1742 O O . ARG A 1 210 ? 3.182 -16.907 -13.239 1.00 94.06 210 ARG A O 1
ATOM 1749 N N . CYS A 1 211 ? 3.712 -15.147 -14.533 1.00 94.06 211 CYS A N 1
ATOM 1750 C CA . CYS A 1 211 ? 2.487 -14.385 -14.334 1.00 94.06 211 CYS A CA 1
ATOM 1751 C C . CYS A 1 211 ? 1.412 -14.685 -15.373 1.00 94.06 211 CYS A C 1
ATOM 1753 O O . CYS A 1 211 ? 1.680 -15.187 -16.467 1.00 94.06 211 CYS A O 1
ATOM 1755 N N . HIS A 1 212 ? 0.179 -14.336 -15.032 1.00 93.50 212 HIS A N 1
ATOM 1756 C CA . HIS A 1 212 ? -0.913 -14.251 -15.986 1.00 93.50 212 HIS A CA 1
ATOM 1757 C C . HIS A 1 212 ? -0.933 -12.863 -16.632 1.00 93.50 212 HIS A C 1
ATOM 1759 O O . HIS A 1 212 ? -0.968 -11.855 -15.931 1.00 93.50 212 HIS A O 1
ATOM 1765 N N . LEU A 1 213 ? -0.920 -12.808 -17.959 1.00 93.88 213 LEU A N 1
ATOM 1766 C CA . LEU A 1 213 ? -0.993 -11.585 -18.746 1.00 93.88 213 LEU A CA 1
ATOM 1767 C C . LEU A 1 213 ? -2.429 -11.332 -19.206 1.00 93.88 213 LEU A C 1
ATOM 1769 O O . LEU A 1 213 ? -2.954 -12.076 -20.031 1.00 93.88 213 LEU A O 1
ATOM 1773 N N . TYR A 1 214 ? -3.025 -10.237 -18.743 1.00 89.94 214 TYR A N 1
ATOM 1774 C CA . TYR A 1 214 ? -4.236 -9.683 -19.335 1.00 89.94 214 TYR A CA 1
ATOM 1775 C C . TYR A 1 214 ? -3.875 -8.613 -20.357 1.00 89.94 214 TYR A C 1
ATOM 1777 O O . TYR A 1 214 ? -3.337 -7.555 -20.021 1.00 89.94 214 TYR A O 1
ATOM 1785 N N . GLU A 1 215 ? -4.233 -8.868 -21.605 1.00 88.81 215 GLU A N 1
ATOM 1786 C CA . GLU A 1 215 ? -4.126 -7.912 -22.691 1.00 88.81 215 GLU A CA 1
ATOM 1787 C C . GLU A 1 215 ? -5.480 -7.267 -22.959 1.00 88.81 215 GLU A C 1
ATOM 1789 O O . GLU A 1 215 ? -6.509 -7.928 -23.107 1.00 88.81 215 GLU A O 1
ATOM 1794 N N . THR A 1 216 ? -5.466 -5.947 -23.055 1.00 82.81 216 THR A N 1
ATOM 1795 C CA . THR A 1 216 ? -6.608 -5.137 -23.445 1.00 82.81 216 THR A CA 1
ATOM 1796 C C . THR A 1 216 ? -6.309 -4.463 -24.773 1.00 82.81 216 THR A C 1
ATOM 1798 O O . THR A 1 216 ? -5.418 -3.617 -24.869 1.00 82.81 216 THR A O 1
ATOM 1801 N N . THR A 1 217 ? -7.093 -4.809 -25.792 1.00 73.25 217 THR A N 1
ATOM 1802 C CA . THR A 1 217 ? -7.041 -4.164 -27.105 1.00 73.25 217 THR A CA 1
ATOM 1803 C C . THR A 1 217 ? -8.305 -3.340 -27.308 1.00 73.25 217 THR A C 1
ATOM 1805 O O . THR A 1 217 ? -9.421 -3.862 -27.238 1.00 73.25 217 THR A O 1
ATOM 1808 N N . VAL A 1 218 ? -8.154 -2.048 -27.593 1.00 65.25 218 VAL A N 1
ATOM 1809 C CA . VAL A 1 218 ? -9.290 -1.184 -27.937 1.00 65.25 218 VAL A CA 1
ATOM 1810 C C . VAL A 1 218 ? -9.516 -1.244 -29.446 1.00 65.25 218 VAL A C 1
ATOM 1812 O O . VAL A 1 218 ? -8.693 -0.769 -30.228 1.00 65.25 218 VAL A O 1
ATOM 1815 N N . SER A 1 219 ? -10.640 -1.821 -29.876 1.00 58.28 219 SER A N 1
ATOM 1816 C CA . SER A 1 219 ? -11.067 -1.802 -31.277 1.00 58.28 219 SER A CA 1
ATOM 1817 C C . SER A 1 219 ? -12.089 -0.680 -31.476 1.00 58.28 219 SER A C 1
ATOM 1819 O O . SER A 1 219 ? -13.288 -0.933 -31.584 1.00 58.28 219 SER A O 1
ATOM 1821 N N . ASP A 1 220 ? -11.641 0.575 -31.459 1.00 58.59 220 ASP A N 1
ATOM 1822 C CA . ASP A 1 220 ? -12.539 1.718 -31.646 1.00 58.59 220 ASP A CA 1
ATOM 1823 C C . ASP A 1 220 ? -12.428 2.290 -33.071 1.00 58.59 220 ASP A C 1
ATOM 1825 O O . ASP A 1 220 ? -11.378 2.771 -33.503 1.00 58.59 220 ASP A O 1
ATOM 1829 N N . GLU A 1 221 ? -13.541 2.275 -33.809 1.00 52.84 221 GLU A N 1
ATOM 1830 C CA . GLU A 1 221 ? -13.681 2.989 -35.085 1.00 52.84 221 GLU A CA 1
ATOM 1831 C C . GLU A 1 221 ? -13.600 4.519 -34.915 1.00 52.84 221 GLU A C 1
ATOM 1833 O O . GLU A 1 221 ? -13.341 5.226 -35.890 1.00 52.84 221 GLU A O 1
ATOM 1838 N N . ARG A 1 222 ? -13.783 5.062 -33.700 1.00 45.69 222 ARG A N 1
ATOM 1839 C CA . ARG A 1 222 ? -13.595 6.494 -33.403 1.00 45.69 222 ARG A CA 1
ATOM 1840 C C . ARG A 1 222 ? -12.131 6.873 -33.167 1.00 45.69 222 ARG A C 1
ATOM 1842 O O . ARG A 1 222 ? -11.755 7.977 -33.552 1.00 45.69 222 ARG A O 1
ATOM 1849 N N . VAL A 1 223 ? -11.285 5.970 -32.655 1.00 51.59 223 VAL A N 1
ATOM 1850 C CA . VAL A 1 223 ? -9.822 6.189 -32.577 1.00 51.59 223 VAL A CA 1
ATOM 1851 C C . VAL A 1 223 ? -9.219 6.288 -33.983 1.00 51.59 223 VAL A C 1
ATOM 1853 O O . VAL A 1 223 ? -8.397 7.167 -34.224 1.00 51.59 223 VAL A O 1
ATOM 1856 N N . LYS A 1 224 ? -9.744 5.527 -34.960 1.00 48.88 224 LYS A N 1
ATOM 1857 C CA . LYS A 1 224 ? -9.405 5.691 -36.390 1.00 48.88 224 LYS A CA 1
ATOM 1858 C C . LYS A 1 224 ? -9.701 7.091 -36.953 1.00 48.88 224 LYS A C 1
ATOM 1860 O O . LYS A 1 224 ? -9.096 7.466 -37.951 1.00 48.88 224 LYS A O 1
ATOM 1865 N N . LYS A 1 225 ? -10.634 7.852 -36.362 1.00 46.28 225 LYS A N 1
ATOM 1866 C CA . LYS A 1 225 ? -11.034 9.196 -36.829 1.00 46.28 225 LYS A CA 1
ATOM 1867 C C . LYS A 1 225 ? -10.311 10.345 -36.117 1.00 46.28 225 LYS A C 1
ATOM 1869 O O . LYS A 1 225 ? -10.439 11.488 -36.551 1.00 46.28 225 LYS A O 1
ATOM 1874 N N . SER A 1 226 ? -9.549 10.076 -35.056 1.00 46.31 226 SER A N 1
ATOM 1875 C CA . SER A 1 226 ? -8.664 11.078 -34.455 1.00 46.31 226 SER A CA 1
ATOM 1876 C C . SER A 1 226 ? -7.407 11.218 -35.313 1.00 46.31 226 SER A C 1
ATOM 1878 O O . SER A 1 226 ? -6.660 10.255 -35.470 1.00 46.31 226 SER A O 1
ATOM 1880 N N . ARG A 1 227 ? -7.132 12.420 -35.841 1.00 48.69 227 ARG A N 1
ATOM 1881 C CA . ARG A 1 227 ? -5.895 12.718 -36.597 1.00 48.69 227 ARG A CA 1
ATOM 1882 C C . ARG A 1 227 ? -4.610 12.390 -35.821 1.00 48.69 227 ARG A C 1
ATOM 1884 O O . ARG A 1 227 ? -3.577 12.211 -36.447 1.00 48.69 227 ARG A O 1
ATOM 1891 N N . MET A 1 228 ? -4.676 12.303 -34.490 1.00 47.66 228 MET A N 1
ATOM 1892 C CA . MET A 1 228 ? -3.529 12.035 -33.616 1.00 47.66 228 MET A CA 1
ATOM 1893 C C . MET A 1 228 ? -3.205 10.535 -33.458 1.00 47.66 228 MET A C 1
ATOM 1895 O O . MET A 1 228 ? -2.119 10.204 -33.007 1.00 47.66 228 MET A O 1
ATOM 1899 N N . TYR A 1 229 ? -4.125 9.633 -33.830 1.00 50.44 229 TYR A N 1
ATOM 1900 C CA . TYR A 1 229 ? -3.998 8.177 -33.626 1.00 50.44 229 TYR A CA 1
ATOM 1901 C C . TYR A 1 229 ? -4.475 7.358 -34.838 1.00 50.44 229 TYR A C 1
ATOM 1903 O O . TYR A 1 229 ? -4.876 6.200 -34.701 1.00 50.44 229 TYR A O 1
ATOM 1911 N N . ALA A 1 230 ? -4.472 7.957 -36.031 1.00 47.00 230 ALA A N 1
ATOM 1912 C CA . ALA A 1 230 ? -4.950 7.324 -37.254 1.00 47.00 230 ALA A CA 1
ATOM 1913 C C . ALA A 1 230 ? -4.140 6.049 -37.569 1.00 47.00 230 ALA A C 1
ATOM 1915 O O . ALA A 1 230 ? -3.042 6.115 -38.104 1.00 47.00 230 ALA A O 1
ATOM 1916 N N . GLY A 1 231 ? -4.690 4.883 -37.213 1.00 50.44 231 GLY A N 1
ATOM 1917 C CA . GLY A 1 231 ? -4.086 3.565 -37.453 1.00 50.44 231 GLY A CA 1
ATOM 1918 C C . GLY A 1 231 ? -3.448 2.896 -36.230 1.00 50.44 231 GLY A C 1
ATOM 1919 O O . GLY A 1 231 ? -3.193 1.695 -36.275 1.00 50.44 231 GLY A O 1
ATOM 1920 N N . ILE A 1 232 ? -3.269 3.615 -35.118 1.00 56.19 232 ILE A N 1
ATOM 1921 C CA . ILE A 1 232 ? -2.607 3.090 -33.916 1.00 56.19 232 ILE A CA 1
ATOM 1922 C C . ILE A 1 232 ? -3.653 2.414 -33.026 1.00 56.19 232 ILE A C 1
ATOM 1924 O O . ILE A 1 232 ? -4.591 3.057 -32.553 1.00 56.19 232 ILE A O 1
ATOM 1928 N N . LYS A 1 233 ? -3.504 1.106 -32.791 1.00 61.28 233 LYS A N 1
ATOM 1929 C CA . LYS A 1 233 ? -4.296 0.375 -31.794 1.00 61.28 233 LYS A CA 1
ATOM 1930 C C . LYS A 1 233 ? -3.529 0.403 -30.471 1.00 61.28 233 LYS A C 1
ATOM 1932 O O . LYS A 1 233 ? -2.602 -0.389 -30.336 1.00 61.28 233 LYS A O 1
ATOM 1937 N N . PRO A 1 234 ? -3.868 1.282 -29.509 1.00 68.56 234 PRO A N 1
ATOM 1938 C CA . PRO A 1 234 ? -3.232 1.232 -28.203 1.00 68.56 234 PRO A CA 1
ATOM 1939 C C . PRO A 1 234 ? -3.523 -0.128 -27.564 1.00 68.56 234 PRO A C 1
ATOM 1941 O O . PRO A 1 234 ? -4.685 -0.532 -27.432 1.00 68.56 234 PRO A O 1
ATOM 1944 N N . GLN A 1 235 ? -2.458 -0.827 -27.193 1.00 81.12 235 GLN A N 1
ATOM 1945 C CA . GLN A 1 235 ? -2.526 -2.069 -26.438 1.00 81.12 235 GLN A CA 1
ATOM 1946 C C . GLN A 1 235 ? -2.088 -1.788 -25.007 1.00 81.12 235 GLN A C 1
ATOM 1948 O O . GLN A 1 235 ? -1.128 -1.057 -24.760 1.00 81.12 235 GLN A O 1
ATOM 1953 N N . SER A 1 236 ? -2.836 -2.325 -24.051 1.00 86.88 236 SER A N 1
ATOM 1954 C CA . SER A 1 236 ? -2.487 -2.266 -22.634 1.00 86.88 236 SER A CA 1
ATOM 1955 C C . SER A 1 236 ? -2.326 -3.677 -22.105 1.00 86.88 236 SER A C 1
ATOM 1957 O O . SER A 1 236 ? -3.188 -4.529 -22.313 1.00 86.88 236 SER A O 1
ATOM 1959 N N . PHE A 1 237 ? -1.220 -3.906 -21.418 1.00 90.19 237 PHE A N 1
ATOM 1960 C CA . PHE A 1 237 ? -0.823 -5.196 -20.884 1.00 90.19 237 PHE A CA 1
ATOM 1961 C C . PHE A 1 237 ? -0.729 -5.095 -19.370 1.00 90.19 237 PHE A C 1
ATOM 1963 O O . PHE A 1 237 ? -0.195 -4.121 -18.839 1.00 90.19 237 PHE A O 1
ATOM 1970 N N . HIS A 1 238 ? -1.252 -6.090 -18.667 1.00 92.69 238 HIS A N 1
ATOM 1971 C CA . HIS A 1 238 ? -1.251 -6.140 -17.213 1.00 92.69 238 HIS A CA 1
ATOM 1972 C C . HIS A 1 238 ? -0.866 -7.547 -16.763 1.00 92.69 238 HIS A C 1
ATOM 1974 O O . HIS A 1 238 ? -1.582 -8.501 -17.062 1.00 92.69 238 HIS A O 1
ATOM 1980 N N . TRP A 1 239 ? 0.244 -7.683 -16.038 1.00 94.88 239 TRP A N 1
ATOM 1981 C CA . TRP A 1 239 ? 0.692 -8.974 -15.512 1.00 94.88 239 TRP A CA 1
ATOM 1982 C C . TRP A 1 239 ? 0.299 -9.131 -14.052 1.00 94.88 239 TRP A C 1
ATOM 1984 O O . TRP A 1 239 ? 0.522 -8.226 -13.241 1.00 94.88 239 TRP A O 1
ATOM 1994 N N . PHE A 1 240 ? -0.224 -10.308 -13.723 1.00 92.31 240 PHE A N 1
ATOM 1995 C CA . PHE A 1 240 ? -0.705 -10.668 -12.399 1.00 92.31 240 PHE A CA 1
ATOM 1996 C C . PHE A 1 240 ? -0.003 -11.919 -11.863 1.00 92.31 240 PHE A C 1
ATOM 1998 O O . PHE A 1 240 ? 0.079 -12.945 -12.543 1.00 92.31 240 PHE A O 1
ATOM 2005 N N . ASP A 1 241 ? 0.472 -11.827 -10.624 1.00 90.00 241 ASP A N 1
ATOM 2006 C CA . ASP A 1 241 ? 0.945 -12.950 -9.810 1.00 90.00 241 ASP A CA 1
ATOM 2007 C C . ASP A 1 241 ? -0.161 -13.278 -8.796 1.00 90.00 241 ASP A C 1
ATOM 2009 O O . ASP A 1 241 ? -0.308 -12.609 -7.769 1.00 90.00 241 ASP A O 1
ATOM 2013 N N . GLY A 1 242 ? -1.025 -14.236 -9.146 1.00 86.00 242 GLY A N 1
ATOM 2014 C CA . GLY A 1 242 ? -2.306 -14.426 -8.463 1.00 86.00 242 GLY A CA 1
ATOM 2015 C C . GLY A 1 242 ? -3.227 -13.228 -8.704 1.00 86.00 242 GLY A C 1
ATOM 2016 O O . GLY A 1 242 ? -3.560 -12.928 -9.847 1.00 86.00 242 GLY A O 1
ATOM 2017 N N . ASP A 1 243 ? -3.602 -12.530 -7.634 1.00 81.62 243 ASP A N 1
ATOM 2018 C CA . ASP A 1 243 ? -4.467 -11.346 -7.702 1.00 81.62 243 ASP A CA 1
ATOM 2019 C C . ASP A 1 243 ? -3.701 -10.013 -7.686 1.00 81.62 243 ASP A C 1
ATOM 2021 O O . ASP A 1 243 ? -4.299 -8.943 -7.835 1.00 81.62 243 ASP A O 1
ATOM 2025 N N . ASP A 1 244 ? -2.387 -10.049 -7.457 1.00 82.81 244 ASP A N 1
ATOM 2026 C CA . ASP A 1 244 ? -1.561 -8.848 -7.399 1.00 82.81 244 ASP A CA 1
ATOM 2027 C C . ASP A 1 244 ? -1.090 -8.484 -8.812 1.00 82.81 244 ASP A C 1
ATOM 2029 O O . ASP A 1 244 ? -0.366 -9.247 -9.454 1.00 82.81 244 ASP A O 1
ATOM 2033 N N . GLN A 1 245 ? -1.454 -7.291 -9.290 1.00 88.31 245 GLN A N 1
ATOM 2034 C CA . GLN A 1 245 ? -0.875 -6.739 -10.513 1.00 88.31 245 GLN A CA 1
ATOM 2035 C C . GLN A 1 245 ? 0.569 -6.306 -10.230 1.00 88.31 245 GLN A C 1
ATOM 2037 O O . GLN A 1 245 ? 0.800 -5.356 -9.482 1.00 88.31 245 GLN A O 1
ATOM 2042 N N . ILE A 1 246 ? 1.541 -6.987 -10.833 1.00 91.12 246 ILE A N 1
ATOM 2043 C CA . ILE A 1 246 ? 2.968 -6.738 -10.581 1.00 91.12 246 ILE A CA 1
ATOM 2044 C C . ILE A 1 246 ? 3.659 -5.937 -11.689 1.00 91.12 246 ILE A C 1
ATOM 2046 O O . ILE A 1 246 ? 4.734 -5.374 -11.466 1.00 91.12 246 ILE A O 1
ATOM 2050 N N . ALA A 1 247 ? 3.048 -5.887 -12.875 1.00 91.56 247 ALA A N 1
ATOM 2051 C CA . ALA A 1 247 ? 3.544 -5.106 -13.995 1.00 91.56 247 ALA A CA 1
ATOM 2052 C C . ALA A 1 247 ? 2.409 -4.566 -14.867 1.00 91.56 247 ALA A C 1
ATOM 2054 O O . ALA A 1 247 ? 1.289 -5.092 -14.890 1.00 91.56 247 ALA A O 1
ATOM 2055 N N . SER A 1 248 ? 2.714 -3.510 -15.608 1.00 93.12 248 SER A N 1
ATOM 2056 C CA . SER A 1 248 ? 1.859 -2.985 -16.669 1.00 93.12 248 SER A CA 1
ATOM 2057 C C . SER A 1 248 ? 2.691 -2.466 -17.818 1.00 93.12 248 SER A C 1
ATOM 2059 O O . SER A 1 248 ? 3.745 -1.884 -17.586 1.00 93.12 248 SER A O 1
ATOM 2061 N N . GLY A 1 249 ? 2.179 -2.591 -19.033 1.00 89.94 249 GLY A N 1
ATOM 2062 C CA . GLY A 1 249 ? 2.796 -2.010 -20.212 1.00 89.94 249 GLY A CA 1
ATOM 2063 C C . GLY A 1 249 ? 1.779 -1.344 -21.119 1.00 89.94 249 GLY A C 1
ATOM 2064 O O . GLY A 1 249 ? 0.594 -1.697 -21.112 1.00 89.94 249 GLY A O 1
ATOM 2065 N N . ARG A 1 250 ? 2.243 -0.370 -21.895 1.00 88.12 250 ARG A N 1
ATOM 2066 C CA . ARG A 1 250 ? 1.462 0.255 -22.963 1.00 88.12 250 ARG A CA 1
ATOM 2067 C C . ARG A 1 250 ? 2.286 0.300 -24.229 1.00 88.12 250 ARG A C 1
ATOM 2069 O O . ARG A 1 250 ? 3.464 0.641 -24.194 1.00 88.12 250 ARG A O 1
ATOM 2076 N N . PHE A 1 251 ? 1.619 -0.036 -25.323 1.00 83.44 251 PHE A N 1
ATOM 2077 C CA . PHE A 1 251 ? 2.224 -0.115 -26.640 1.00 83.44 251 PHE A CA 1
ATOM 2078 C C . PHE A 1 251 ? 1.409 0.735 -27.603 1.00 83.44 251 PHE A C 1
ATOM 2080 O O . PHE A 1 251 ? 0.202 0.524 -27.787 1.00 83.44 251 PHE A O 1
ATOM 2087 N N . HIS A 1 252 ? 2.077 1.734 -28.177 1.00 77.56 252 HIS A N 1
ATOM 2088 C CA . HIS A 1 252 ? 1.513 2.716 -29.093 1.00 77.56 252 HIS A CA 1
ATOM 2089 C C . HIS A 1 252 ? 2.091 2.562 -30.512 1.00 77.56 252 HIS A C 1
ATOM 2091 O O . HIS A 1 252 ? 2.680 3.494 -31.054 1.00 77.56 252 HIS A O 1
ATOM 2097 N N . GLY A 1 253 ? 1.875 1.410 -31.153 1.00 68.00 253 GLY A N 1
ATOM 2098 C CA . GLY A 1 253 ? 2.256 1.206 -32.557 1.00 68.00 253 GLY A CA 1
ATOM 2099 C C . GLY A 1 253 ? 3.770 1.125 -32.755 1.00 68.00 253 GLY A C 1
ATOM 2100 O O . GLY A 1 253 ? 4.357 0.144 -32.349 1.00 68.00 253 GLY A O 1
ATOM 2101 N N . GLU A 1 254 ? 4.379 2.114 -33.411 1.00 65.12 254 GLU A N 1
ATOM 2102 C CA . GLU A 1 254 ? 5.842 2.199 -33.610 1.00 65.12 254 GLU A CA 1
ATOM 2103 C C . GLU A 1 254 ? 6.492 3.294 -32.739 1.00 65.12 254 GLU A C 1
ATOM 2105 O O . GLU A 1 254 ? 7.675 3.583 -32.886 1.00 65.12 254 GLU A O 1
ATOM 2110 N N . TYR A 1 255 ? 5.720 3.968 -31.877 1.00 66.44 255 TYR A N 1
ATOM 2111 C CA . TYR A 1 255 ? 6.146 5.239 -31.279 1.00 66.44 255 TYR A CA 1
ATOM 2112 C C . TYR A 1 255 ? 6.657 5.134 -29.847 1.00 66.44 255 TYR A C 1
ATOM 2114 O O . TYR A 1 255 ? 7.661 5.754 -29.515 1.00 66.44 255 TYR A O 1
ATOM 2122 N N . GLU A 1 256 ? 5.930 4.435 -28.978 1.00 76.25 256 GLU A N 1
ATOM 2123 C CA . GLU A 1 256 ? 6.267 4.401 -27.556 1.00 76.25 256 GLU A CA 1
ATOM 2124 C C . GLU A 1 256 ? 5.800 3.095 -26.931 1.00 76.25 256 GLU A C 1
ATOM 2126 O O . GLU A 1 256 ? 4.596 2.818 -26.827 1.00 76.25 256 GLU A O 1
ATOM 2131 N N . HIS A 1 257 ? 6.787 2.306 -26.524 1.00 85.81 257 HIS A N 1
ATOM 2132 C CA . HIS A 1 257 ? 6.620 1.040 -25.835 1.00 85.81 257 HIS A CA 1
ATOM 2133 C C . HIS A 1 257 ? 7.234 1.174 -24.457 1.00 85.81 257 HIS A C 1
ATOM 2135 O O . HIS A 1 257 ? 8.409 1.510 -24.328 1.00 85.81 257 HIS A O 1
ATOM 2141 N N . HIS A 1 258 ? 6.447 0.903 -23.423 1.00 91.25 258 HIS A N 1
ATOM 2142 C CA . HIS A 1 258 ? 6.991 0.788 -22.081 1.00 91.25 258 HIS A CA 1
ATOM 2143 C C . HIS A 1 258 ? 6.369 -0.379 -21.336 1.00 91.25 258 HIS A C 1
ATOM 2145 O O . HIS A 1 258 ? 5.164 -0.631 -21.426 1.00 91.25 258 HIS A O 1
ATOM 2151 N N . VAL A 1 259 ? 7.194 -1.044 -20.536 1.00 92.38 259 VAL A N 1
ATOM 2152 C CA . VAL A 1 259 ? 6.777 -2.030 -19.544 1.00 92.38 259 VAL A CA 1
ATOM 2153 C C . VAL A 1 259 ? 7.345 -1.599 -18.204 1.00 92.38 259 VAL A C 1
ATOM 2155 O O . VAL A 1 259 ? 8.552 -1.482 -18.019 1.00 92.38 259 VAL A O 1
ATOM 2158 N N . GLN A 1 260 ? 6.462 -1.373 -17.242 1.00 92.62 260 GLN A N 1
ATOM 2159 C CA . GLN A 1 260 ? 6.834 -1.154 -15.858 1.00 92.62 260 GLN A CA 1
ATOM 2160 C C . GLN A 1 260 ? 6.682 -2.466 -15.090 1.00 92.62 260 GLN A C 1
ATOM 2162 O O . GLN A 1 260 ? 5.560 -2.946 -14.919 1.00 92.62 260 GLN A O 1
ATOM 2167 N N . VAL A 1 261 ? 7.789 -3.001 -14.575 1.00 92.00 261 VAL A N 1
ATOM 2168 C CA . VAL A 1 261 ? 7.804 -4.131 -13.633 1.00 92.00 261 VAL A CA 1
ATOM 2169 C C . VAL A 1 261 ? 8.242 -3.598 -12.275 1.00 92.00 261 VAL A C 1
ATOM 2171 O O . VAL A 1 261 ? 9.352 -3.083 -12.127 1.00 92.00 261 VAL A O 1
ATOM 2174 N N . PHE A 1 262 ? 7.364 -3.681 -11.272 1.00 87.75 262 PHE A N 1
ATOM 2175 C CA . PHE A 1 262 ? 7.559 -2.998 -9.987 1.00 87.75 262 PHE A CA 1
ATOM 2176 C C . PHE A 1 262 ? 7.876 -1.498 -10.168 1.00 87.75 262 PHE A C 1
ATOM 2178 O O . PHE A 1 262 ? 7.016 -0.737 -10.617 1.00 87.75 262 PHE A O 1
ATOM 2185 N N . ARG A 1 263 ? 9.086 -1.042 -9.812 1.00 83.44 263 ARG A N 1
ATOM 2186 C CA . ARG A 1 263 ? 9.540 0.349 -10.003 1.00 83.44 263 ARG A CA 1
ATOM 2187 C C . ARG A 1 263 ? 10.470 0.558 -11.195 1.00 83.44 263 ARG A C 1
ATOM 2189 O O . ARG A 1 263 ? 10.825 1.709 -11.443 1.00 83.44 263 ARG A O 1
ATOM 2196 N N . THR A 1 264 ? 10.879 -0.497 -11.896 1.00 88.19 264 THR A N 1
ATOM 2197 C CA . THR A 1 264 ? 11.711 -0.351 -13.095 1.00 88.19 264 THR A CA 1
ATOM 2198 C C . THR A 1 264 ? 10.816 -0.136 -14.308 1.00 88.19 264 THR A C 1
ATOM 2200 O O . THR A 1 264 ? 9.829 -0.853 -14.478 1.00 88.19 264 THR A O 1
ATOM 2203 N N . ILE A 1 265 ? 11.159 0.856 -15.127 1.00 93.31 265 ILE A N 1
ATOM 2204 C CA . ILE A 1 265 ? 10.537 1.115 -16.425 1.00 93.31 265 ILE A CA 1
ATOM 2205 C C . ILE A 1 265 ? 11.541 0.665 -17.484 1.00 93.31 265 ILE A C 1
ATOM 2207 O O . ILE A 1 265 ? 12.691 1.097 -17.447 1.00 93.31 265 ILE A O 1
ATOM 2211 N N . PHE A 1 266 ? 11.091 -0.213 -18.369 1.00 93.50 266 PHE A N 1
ATOM 2212 C CA . PHE A 1 266 ? 11.795 -0.672 -19.560 1.00 93.50 266 PHE A CA 1
ATOM 2213 C C . PHE A 1 266 ? 11.113 -0.044 -20.772 1.00 93.50 266 PHE A C 1
ATOM 2215 O O . PHE A 1 266 ? 9.881 0.044 -20.791 1.00 93.50 266 PHE A O 1
ATOM 2222 N N . GLU A 1 267 ? 11.889 0.395 -21.757 1.00 93.06 267 GLU A N 1
ATOM 2223 C CA . GLU A 1 267 ? 11.398 1.150 -22.914 1.00 93.06 267 GLU A CA 1
ATOM 2224 C C . GLU A 1 267 ? 11.820 0.477 -24.228 1.00 93.06 267 GLU A C 1
ATOM 2226 O O . GLU A 1 267 ? 12.864 -0.170 -24.291 1.00 93.06 267 GLU A O 1
ATOM 2231 N N . ASN A 1 268 ? 11.015 0.653 -25.280 1.00 89.88 268 ASN A N 1
ATOM 2232 C CA . ASN A 1 268 ? 11.305 0.225 -26.657 1.00 89.88 268 ASN A CA 1
ATOM 2233 C C . ASN A 1 268 ? 11.731 -1.249 -26.741 1.00 89.88 268 ASN A C 1
ATOM 2235 O O . ASN A 1 268 ? 10.968 -2.100 -26.295 1.00 89.88 268 ASN A O 1
ATOM 2239 N N . ASP A 1 269 ? 12.929 -1.553 -27.248 1.00 91.19 269 ASP A N 1
ATOM 2240 C CA . ASP A 1 269 ? 13.418 -2.922 -27.462 1.00 91.19 269 ASP A CA 1
ATOM 2241 C C . ASP A 1 269 ? 13.297 -3.811 -26.209 1.00 91.19 269 ASP A C 1
ATOM 2243 O O . ASP A 1 269 ? 12.894 -4.971 -26.298 1.00 91.19 269 ASP A O 1
ATOM 2247 N N . GLU A 1 270 ? 13.585 -3.264 -25.021 1.00 92.56 270 GLU A N 1
ATOM 2248 C CA . GLU A 1 270 ? 13.451 -3.999 -23.758 1.00 92.56 270 GLU A CA 1
ATOM 2249 C C . GLU A 1 270 ? 11.978 -4.249 -23.403 1.00 92.56 270 GLU A C 1
ATOM 2251 O O . GLU A 1 270 ? 11.617 -5.313 -22.897 1.00 92.56 270 GLU A O 1
ATOM 2256 N N . ALA A 1 271 ? 11.106 -3.275 -23.672 1.00 91.12 271 ALA A N 1
ATOM 2257 C CA . ALA A 1 271 ? 9.670 -3.413 -23.465 1.00 91.12 271 ALA A CA 1
ATOM 2258 C C . ALA A 1 271 ? 9.065 -4.442 -24.434 1.00 91.12 271 ALA A C 1
ATOM 2260 O O . ALA A 1 271 ? 8.272 -5.284 -24.005 1.00 91.12 271 ALA A O 1
ATOM 2261 N N . ASP A 1 272 ? 9.466 -4.399 -25.705 1.00 89.75 272 ASP A N 1
ATOM 2262 C CA . ASP A 1 272 ? 9.056 -5.336 -26.752 1.00 89.75 272 ASP A CA 1
ATOM 2263 C C . ASP A 1 272 ? 9.455 -6.767 -26.411 1.00 89.75 272 ASP A C 1
ATOM 2265 O O . ASP A 1 272 ? 8.635 -7.686 -26.505 1.00 89.75 272 ASP A O 1
ATOM 226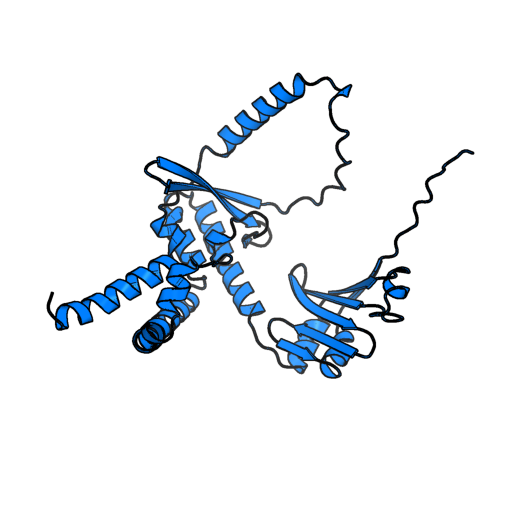9 N N . GLU A 1 273 ? 10.684 -6.951 -25.926 1.00 92.62 273 GLU A N 1
ATOM 2270 C CA . GLU A 1 273 ? 11.143 -8.244 -25.439 1.00 92.62 273 GLU A CA 1
ATOM 2271 C C . GLU A 1 273 ? 10.273 -8.739 -24.271 1.00 92.62 273 GLU A C 1
ATOM 2273 O O . GLU A 1 273 ? 9.825 -9.889 -24.268 1.00 92.62 273 GLU A O 1
ATOM 2278 N N . LEU A 1 274 ? 9.967 -7.873 -23.299 1.00 93.81 274 LEU A N 1
ATOM 2279 C CA . LEU A 1 274 ? 9.219 -8.241 -22.095 1.00 93.81 274 LEU A CA 1
ATOM 2280 C C . LEU A 1 274 ? 7.755 -8.630 -22.348 1.00 93.81 274 LEU A C 1
ATOM 2282 O O . LEU A 1 274 ? 7.220 -9.423 -21.566 1.00 93.81 274 LEU A O 1
ATOM 2286 N N . ILE A 1 275 ? 7.104 -8.158 -23.424 1.00 90.00 275 ILE A N 1
ATOM 2287 C CA . ILE A 1 275 ? 5.727 -8.592 -23.749 1.00 90.00 275 ILE A CA 1
ATOM 2288 C C . ILE A 1 275 ? 5.648 -10.112 -23.897 1.00 90.00 275 ILE A C 1
ATOM 2290 O O . ILE A 1 275 ? 4.658 -10.727 -23.495 1.00 90.00 275 ILE A O 1
ATOM 2294 N N . GLY A 1 276 ? 6.686 -10.721 -24.476 1.00 90.38 276 GLY A N 1
ATOM 2295 C CA . GLY A 1 276 ? 6.730 -12.153 -24.756 1.00 90.38 276 GLY A CA 1
ATOM 2296 C C . GLY A 1 276 ? 6.777 -13.039 -23.509 1.00 90.38 276 GLY A C 1
ATOM 2297 O O . GLY A 1 276 ? 6.564 -14.246 -23.615 1.00 90.38 276 GLY A O 1
ATOM 2298 N N . TYR A 1 277 ? 7.025 -12.468 -22.327 1.00 94.62 277 TYR A N 1
ATOM 2299 C CA . TYR A 1 277 ? 7.202 -13.224 -21.092 1.00 94.62 277 TYR A CA 1
ATOM 2300 C C . TYR A 1 277 ? 5.909 -13.268 -20.282 1.00 94.62 277 TYR A C 1
ATOM 2302 O O . TYR A 1 277 ? 5.487 -12.293 -19.664 1.00 94.62 277 TYR A O 1
ATOM 2310 N N . PHE A 1 278 ? 5.281 -14.439 -20.255 1.00 95.25 278 PHE A N 1
ATOM 2311 C CA . PHE A 1 278 ? 4.133 -14.744 -19.404 1.00 95.25 278 PHE A CA 1
ATOM 2312 C C . PHE A 1 278 ? 3.957 -16.256 -19.268 1.00 95.25 278 PHE A C 1
ATOM 2314 O O . PHE A 1 278 ? 4.371 -17.026 -20.132 1.00 95.25 278 PHE A O 1
ATOM 2321 N N . ARG A 1 279 ? 3.294 -16.690 -18.193 1.00 93.81 279 ARG A N 1
ATOM 2322 C CA . ARG A 1 279 ? 2.885 -18.090 -18.015 1.00 93.81 279 ARG A CA 1
ATOM 2323 C C . ARG A 1 279 ? 1.604 -18.398 -18.780 1.00 93.81 279 ARG A C 1
ATOM 2325 O O . ARG A 1 279 ? 1.464 -19.454 -19.383 1.00 93.81 279 ARG A O 1
ATOM 2332 N N . THR A 1 280 ? 0.632 -17.497 -18.686 1.00 90.81 280 THR A N 1
ATOM 2333 C CA . THR A 1 280 ? -0.686 -17.617 -19.327 1.00 90.81 280 THR A CA 1
ATOM 2334 C C . THR A 1 280 ? -1.106 -16.250 -19.849 1.00 90.81 280 THR A C 1
ATOM 2336 O O . THR A 1 280 ? -0.675 -15.242 -19.296 1.00 90.81 280 THR A O 1
ATOM 2339 N N . ARG A 1 281 ? -1.920 -16.208 -20.908 1.00 91.62 281 ARG A N 1
ATOM 2340 C CA . ARG A 1 281 ? -2.379 -14.964 -21.541 1.00 91.62 281 ARG A CA 1
ATOM 2341 C C . ARG A 1 281 ? -3.875 -15.017 -21.802 1.00 91.62 281 ARG A C 1
ATOM 2343 O O . ARG A 1 281 ? -4.367 -15.996 -22.357 1.00 91.62 281 ARG A O 1
ATOM 2350 N N . GLU A 1 282 ? -4.565 -13.941 -21.454 1.00 89.31 282 GLU A N 1
ATOM 2351 C CA . GLU A 1 282 ? -5.954 -13.683 -21.815 1.00 89.31 282 GLU A CA 1
ATOM 2352 C C . GLU A 1 282 ? -6.045 -12.365 -22.591 1.00 89.31 282 GLU A C 1
ATOM 2354 O O . GLU A 1 282 ? -5.497 -11.346 -22.174 1.00 89.31 282 GLU A O 1
ATOM 2359 N N . VAL A 1 283 ? -6.753 -12.378 -23.721 1.00 85.00 283 VAL A N 1
ATOM 2360 C CA . VAL A 1 283 ? -6.925 -11.203 -24.585 1.00 85.00 283 VAL A CA 1
ATOM 2361 C C . VAL A 1 283 ? -8.379 -10.749 -24.548 1.00 85.00 283 VAL A C 1
ATOM 2363 O O . VAL A 1 283 ? -9.282 -11.495 -24.927 1.00 85.00 283 VAL A O 1
ATOM 2366 N N . LYS A 1 284 ? -8.612 -9.500 -24.135 1.00 76.31 284 LYS A N 1
ATOM 2367 C CA . LYS A 1 284 ? -9.924 -8.842 -24.182 1.00 76.31 284 LYS A CA 1
ATOM 2368 C C . LYS A 1 284 ? -9.927 -7.747 -25.234 1.00 76.31 284 LYS A C 1
ATOM 2370 O O . LYS A 1 284 ? -9.274 -6.714 -25.094 1.00 76.31 284 LYS A O 1
ATOM 2375 N N . VAL A 1 285 ? -10.731 -7.957 -26.272 1.00 66.50 285 VAL A N 1
ATOM 2376 C CA . VAL A 1 285 ? -10.982 -6.952 -27.304 1.00 66.50 285 VAL A CA 1
ATOM 2377 C C . VAL A 1 285 ? -12.234 -6.168 -26.928 1.00 66.50 285 VAL A C 1
ATOM 2379 O O . VAL A 1 285 ? -13.346 -6.695 -26.962 1.00 66.50 285 VAL A O 1
ATOM 2382 N N . TYR A 1 286 ? -12.064 -4.897 -26.568 1.00 62.94 286 TYR A N 1
ATOM 2383 C CA . TYR A 1 286 ? -13.193 -3.999 -26.347 1.00 62.94 286 TYR A CA 1
ATOM 2384 C C . TYR A 1 286 ? -13.581 -3.349 -27.673 1.00 62.94 286 TYR A C 1
ATOM 2386 O O . TYR A 1 286 ? -12.961 -2.384 -28.120 1.00 62.94 286 TYR A O 1
ATOM 2394 N N . GLY A 1 287 ? -14.638 -3.884 -28.281 1.00 53.41 287 GLY A N 1
ATOM 2395 C CA . GLY A 1 287 ? -15.402 -3.229 -29.335 1.00 53.41 287 GLY A CA 1
ATOM 2396 C C . GLY A 1 287 ? -16.788 -2.889 -28.808 1.00 53.41 287 GLY A C 1
ATOM 2397 O O . GLY A 1 287 ? -17.464 -3.741 -28.230 1.00 53.41 287 GLY A O 1
ATOM 2398 N N . LEU A 1 288 ? -17.242 -1.648 -28.987 1.00 45.06 288 LEU A N 1
ATOM 2399 C CA . LEU A 1 288 ? -18.649 -1.323 -28.769 1.00 45.06 288 LEU A CA 1
ATOM 2400 C C . LEU A 1 288 ? -19.483 -2.171 -29.742 1.00 45.06 288 LEU A C 1
ATOM 2402 O O . LEU A 1 288 ? -19.541 -1.873 -30.934 1.00 45.06 288 LEU A O 1
ATOM 2406 N N . ARG A 1 289 ? -20.177 -3.205 -29.241 1.00 39.19 289 ARG A N 1
ATOM 2407 C CA . ARG A 1 289 ? -21.387 -3.690 -29.915 1.00 39.19 289 ARG A CA 1
ATOM 2408 C C . ARG A 1 289 ? -22.287 -2.467 -30.061 1.00 39.19 289 ARG A C 1
ATOM 2410 O O . ARG A 1 289 ? -22.753 -1.931 -29.056 1.00 39.19 289 ARG A O 1
ATOM 2417 N N . ARG A 1 290 ? -22.533 -2.017 -31.296 1.00 41.19 290 ARG A N 1
ATOM 2418 C CA . ARG A 1 290 ? -23.702 -1.185 -31.586 1.00 41.19 290 ARG A CA 1
ATOM 2419 C C . ARG A 1 290 ? -24.904 -1.968 -31.073 1.00 41.19 290 ARG A C 1
ATOM 2421 O O . ARG A 1 290 ? -25.323 -2.934 -31.704 1.00 41.19 290 ARG A O 1
ATOM 2428 N N . VAL A 1 291 ? -25.455 -1.563 -29.936 1.00 36.09 291 VAL A N 1
ATOM 2429 C CA . VAL A 1 291 ? -26.859 -1.830 -29.657 1.00 36.09 291 VAL A CA 1
ATOM 2430 C C . VAL A 1 291 ? -27.602 -0.985 -30.686 1.00 36.09 291 VAL A C 1
ATOM 2432 O O . VAL A 1 291 ? -27.840 0.198 -30.472 1.00 36.09 291 VAL A O 1
ATOM 2435 N N . LYS A 1 292 ? -27.872 -1.558 -31.865 1.00 35.56 292 LYS A N 1
ATOM 2436 C CA . LYS A 1 292 ? -29.041 -1.130 -32.625 1.00 35.56 292 LYS A CA 1
ATOM 2437 C C . LYS A 1 292 ? -30.221 -1.566 -31.765 1.00 35.56 292 LYS A C 1
ATOM 2439 O O . LYS A 1 292 ? -30.542 -2.751 -31.722 1.00 35.56 292 LYS A O 1
ATOM 2444 N N . GLY A 1 293 ? -30.769 -0.625 -31.003 1.00 29.28 293 GLY A N 1
ATOM 2445 C CA . GLY A 1 293 ? -32.132 -0.767 -30.516 1.00 29.28 293 GLY A CA 1
ATOM 2446 C C . GLY A 1 293 ? -33.071 -0.874 -31.723 1.00 29.28 293 GLY A C 1
ATOM 2447 O O . GLY A 1 293 ? -32.747 -0.331 -32.786 1.00 29.28 293 GLY A O 1
ATOM 2448 N N . PRO A 1 294 ? -34.176 -1.619 -31.608 1.00 44.69 294 PRO A N 1
ATOM 2449 C CA . PRO A 1 294 ? -35.211 -1.622 -32.620 1.00 44.69 294 PRO A CA 1
ATOM 2450 C C . PRO A 1 294 ? -36.067 -0.361 -32.444 1.00 44.69 294 PRO A C 1
ATOM 2452 O O . PRO A 1 294 ? -37.036 -0.385 -31.698 1.00 44.69 294 PRO A O 1
ATOM 2455 N N . ASP A 1 295 ? -35.713 0.712 -33.142 1.00 33.38 295 ASP A N 1
ATOM 2456 C CA . ASP A 1 295 ? -36.635 1.809 -33.469 1.00 33.38 295 ASP A CA 1
ATOM 2457 C C . ASP A 1 295 ? -36.864 1.655 -34.987 1.00 33.38 295 ASP A C 1
ATOM 2459 O O . ASP A 1 295 ? -35.901 1.695 -35.753 1.00 33.38 295 ASP A O 1
ATOM 2463 N N . ASN A 1 296 ? -38.006 1.211 -35.520 1.00 33.09 296 ASN A N 1
ATOM 2464 C CA . ASN A 1 296 ? -39.386 1.658 -35.333 1.00 33.09 296 ASN A CA 1
ATOM 2465 C C . ASN A 1 296 ? -39.561 3.182 -35.460 1.00 33.09 296 ASN A C 1
ATOM 2467 O O . ASN A 1 296 ? -39.379 3.895 -34.482 1.00 33.09 296 ASN A O 1
ATOM 2471 N N . GLN A 1 297 ? -40.030 3.555 -36.664 1.00 31.53 297 GLN A N 1
ATOM 2472 C CA . GLN A 1 297 ? -40.896 4.694 -37.031 1.00 31.53 297 GLN A CA 1
ATOM 2473 C C . GLN A 1 297 ? -40.181 6.062 -37.074 1.00 31.53 297 GLN A C 1
ATOM 2475 O O . GLN A 1 297 ? -39.532 6.451 -36.111 1.00 31.53 297 GLN A O 1
ATOM 2480 N N . ASP A 1 298 ? -40.153 6.809 -38.183 1.00 35.00 298 ASP A N 1
ATOM 2481 C CA . ASP A 1 298 ? -41.091 6.942 -39.317 1.00 35.00 298 ASP A CA 1
ATOM 2482 C C . ASP A 1 298 ? -40.436 6.809 -40.707 1.00 35.00 298 ASP A C 1
ATOM 2484 O O . ASP A 1 298 ? -39.259 7.217 -40.867 1.00 35.00 298 ASP A O 1
#

Sequence (298 aa):
MSFWQKILFIPRLIWGGIHLWVDPPRRLRLKVDHDWDKRRAREQAEMERVTGTVPRSARAPGRSARAAHQPPPLKHVHLNHWYRRGGKKHRSDCSVAIDLERRRIDYTYTSNWLLGREHKGSGLIGVAVFSLPFMLPLAPFLWLANRYYGLMERRRGVSRHGWALYRAIRKQLDSATAELLLEALKNDWRHDRRMAQQVTLEEAKSILGRCHLYETTVSDERVKKSRMYAGIKPQSFHWFDGDDQIASGRFHGEYEHHVQVFRTIFENDEADELIGYFRTREVKVYGLRRVKGPDNQD